Protein AF-A0A842J2C4-F1 (afdb_monomer_lite)

Foldseek 3Di:
DVVVVVVVVVVVVVVVVCCCVVVLVCLLDQALVNLLVVQLVVQLVVLVVLLVVVPPDCPDPLNVQQSVLSSVLSSLQRSVLSVCPRSCNLVVCLVCLVVLLVVLVVLVVSLVVLLVSCVVRNDQSSSQVSNLVSLVSLLVSLVSSLVSLCVVLVCCVVVVPDQQDPVNLVSLVSNLVSLLSNQLSVVVSCLCVDPDHFKQLDDRDVGDDVVVSVVSSVQLNCLLVVVDPVNIGGPDPVNVVVSVVSNVVSVVSVVSSVVSVCSVVVVVPPDDDDDDDDDDDDDPPDVDPCVVVVVVVVVVVVVVVVVVVSD

Structure (mmCIF, N/CA/C/O backbone):
data_AF-A0A842J2C4-F1
#
_entry.id   AF-A0A842J2C4-F1
#
loop_
_atom_site.group_PDB
_atom_site.id
_atom_site.type_symbol
_atom_site.label_atom_id
_atom_site.label_alt_id
_atom_site.label_comp_id
_atom_site.label_asym_id
_atom_site.label_entity_id
_atom_site.label_seq_id
_atom_site.pdbx_PDB_ins_code
_atom_site.Cartn_x
_atom_site.Cartn_y
_atom_site.Cartn_z
_atom_site.occupancy
_atom_site.B_iso_or_equiv
_atom_site.auth_seq_id
_atom_site.auth_comp_id
_atom_site.auth_asym_id
_atom_site.auth_atom_id
_atom_site.pdbx_PDB_model_num
ATOM 1 N N . MET A 1 1 ? 46.966 7.300 18.053 1.00 47.47 1 MET A N 1
ATOM 2 C CA . MET A 1 1 ? 46.177 7.179 16.803 1.00 47.47 1 MET A CA 1
ATOM 3 C C . MET A 1 1 ? 44.765 6.606 17.013 1.00 47.47 1 MET A C 1
ATOM 5 O O . MET A 1 1 ? 43.881 6.982 16.265 1.00 47.47 1 MET A O 1
ATOM 9 N N . ILE A 1 2 ? 44.513 5.775 18.039 1.00 49.34 2 ILE A N 1
ATOM 10 C CA . ILE A 1 2 ? 43.183 5.184 18.338 1.00 49.34 2 ILE A CA 1
ATOM 11 C C . ILE A 1 2 ? 42.216 6.169 19.048 1.00 49.34 2 ILE A C 1
ATOM 13 O O . ILE A 1 2 ? 40.997 6.057 18.920 1.00 49.34 2 ILE A O 1
ATOM 17 N N . ASP A 1 3 ? 42.743 7.180 19.747 1.00 51.19 3 ASP A N 1
ATOM 18 C CA . ASP A 1 3 ? 41.936 8.124 20.544 1.00 51.19 3 ASP A CA 1
ATOM 19 C C . ASP A 1 3 ? 41.236 9.219 19.721 1.00 51.19 3 ASP A C 1
ATOM 21 O O . ASP A 1 3 ? 40.119 9.647 20.030 1.00 51.19 3 ASP A O 1
ATOM 25 N N . GLN A 1 4 ? 41.847 9.647 18.613 1.00 47.69 4 GLN A N 1
ATOM 26 C CA . GLN A 1 4 ? 41.241 10.642 17.722 1.00 47.69 4 GLN A CA 1
ATOM 27 C C . GLN A 1 4 ? 40.043 10.057 16.964 1.00 47.69 4 GLN A C 1
ATOM 29 O O . GLN A 1 4 ? 39.026 10.732 16.810 1.00 47.69 4 GLN A O 1
ATOM 34 N N . THR A 1 5 ? 40.101 8.779 16.586 1.00 46.28 5 THR A N 1
ATOM 35 C CA . THR A 1 5 ? 39.010 8.073 15.901 1.00 46.28 5 THR A CA 1
ATOM 36 C C . THR A 1 5 ? 37.796 7.891 16.810 1.00 46.28 5 THR A C 1
ATOM 38 O O . THR A 1 5 ? 36.678 8.173 16.386 1.00 46.28 5 THR A O 1
ATOM 41 N N . LYS A 1 6 ? 37.991 7.531 18.090 1.00 47.78 6 LYS A N 1
ATOM 42 C CA . LYS A 1 6 ? 36.892 7.483 19.076 1.00 47.78 6 LYS A CA 1
ATOM 43 C C . LYS A 1 6 ? 36.253 8.852 19.297 1.00 47.78 6 LYS A C 1
ATOM 45 O O . LYS A 1 6 ? 35.032 8.945 19.383 1.00 47.78 6 LYS A O 1
ATOM 50 N N . THR A 1 7 ? 37.057 9.913 19.330 1.00 56.84 7 THR A N 1
ATOM 51 C CA . THR A 1 7 ? 36.570 11.286 19.528 1.00 56.84 7 THR A CA 1
ATOM 52 C C . THR A 1 7 ? 35.752 11.784 18.331 1.00 56.84 7 THR A C 1
ATOM 54 O O . THR A 1 7 ? 34.728 12.442 18.512 1.00 56.84 7 THR A O 1
ATOM 57 N N . ILE A 1 8 ? 36.156 11.433 17.106 1.00 55.78 8 ILE A N 1
ATOM 58 C CA . ILE A 1 8 ? 35.409 11.748 15.880 1.00 55.78 8 ILE A CA 1
ATOM 59 C C . ILE A 1 8 ? 34.107 10.943 15.826 1.00 55.78 8 ILE A C 1
ATOM 61 O O . ILE A 1 8 ? 33.051 11.522 15.590 1.00 55.78 8 ILE A O 1
ATOM 65 N N . VAL A 1 9 ? 34.145 9.645 16.137 1.00 52.91 9 VAL A N 1
ATOM 66 C CA . VAL A 1 9 ? 32.950 8.786 16.164 1.00 52.91 9 VAL A CA 1
ATOM 67 C C . VAL A 1 9 ? 31.944 9.260 17.218 1.00 52.91 9 VAL A C 1
ATOM 69 O O . VAL A 1 9 ? 30.757 9.352 16.921 1.00 52.91 9 VAL A O 1
ATOM 72 N N . LEU A 1 10 ? 32.398 9.658 18.411 1.00 55.56 10 LEU A N 1
ATOM 73 C CA . LEU A 1 10 ? 31.541 10.246 19.449 1.00 55.56 10 LEU A CA 1
ATOM 74 C C . LEU A 1 10 ? 30.973 11.611 19.047 1.00 55.56 10 LEU A C 1
ATOM 76 O O . LEU A 1 10 ? 29.817 11.895 19.352 1.00 55.56 10 LEU A O 1
ATOM 80 N N . LYS A 1 11 ? 31.739 12.449 18.337 1.00 50.78 11 LYS A N 1
ATOM 81 C CA . LYS A 1 11 ? 31.239 13.723 17.794 1.00 50.78 11 LYS A CA 1
ATOM 82 C C . LYS A 1 11 ? 30.203 13.510 16.694 1.00 50.78 11 LYS A C 1
ATOM 84 O O . LYS A 1 11 ? 29.206 14.221 16.685 1.00 50.78 11 LYS A O 1
ATOM 89 N N . VAL A 1 12 ? 30.393 12.521 15.823 1.00 48.47 12 VAL A N 1
ATOM 90 C CA . VAL A 1 12 ? 29.434 12.160 14.769 1.00 48.47 12 VAL A CA 1
ATOM 91 C C . VAL A 1 12 ? 28.165 11.561 15.381 1.00 48.47 12 VAL A C 1
ATOM 93 O O .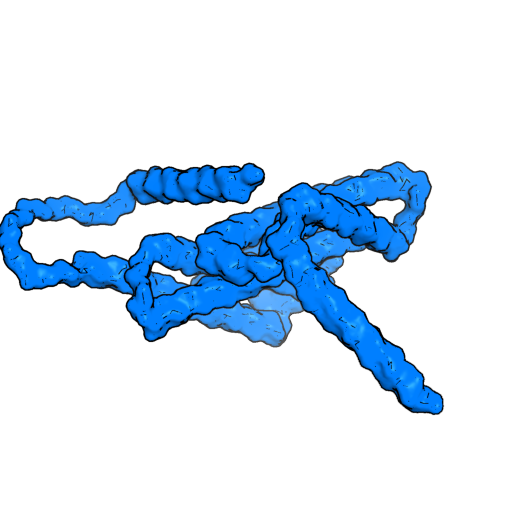 VAL A 1 12 ? 27.071 12.011 15.059 1.00 48.47 12 VAL A O 1
ATOM 96 N N . LEU A 1 13 ? 28.282 10.640 16.343 1.00 45.53 13 LEU A N 1
ATOM 97 C CA . LEU A 1 13 ? 27.136 10.091 17.079 1.00 45.53 13 LEU A CA 1
ATOM 98 C C . LEU A 1 13 ? 26.378 11.167 17.858 1.00 45.53 13 LEU A C 1
ATOM 100 O O . LEU A 1 13 ? 25.150 11.190 17.822 1.00 45.53 13 LEU A O 1
ATOM 104 N N . ASN A 1 14 ? 27.082 12.091 18.515 1.00 51.44 14 ASN A N 1
ATOM 105 C CA . ASN A 1 14 ? 26.443 13.210 19.204 1.00 51.44 14 ASN A CA 1
ATOM 106 C C . ASN A 1 14 ? 25.849 14.231 18.231 1.00 51.44 14 ASN A C 1
ATOM 108 O O . ASN A 1 14 ? 24.818 14.807 18.553 1.00 51.44 14 ASN A O 1
ATOM 112 N N . PHE A 1 15 ? 26.424 14.425 17.042 1.00 43.91 15 PHE A N 1
ATOM 113 C CA . PHE A 1 15 ? 25.831 15.248 15.989 1.00 43.91 15 PHE A CA 1
ATOM 114 C C . PHE A 1 15 ? 24.545 14.617 15.453 1.00 43.91 15 PHE A C 1
ATOM 116 O O . PHE A 1 15 ? 23.529 15.299 15.381 1.00 43.91 15 PHE A O 1
ATOM 123 N N . PHE A 1 16 ? 24.536 13.310 15.172 1.00 40.06 16 PHE A N 1
ATOM 124 C CA . PHE A 1 16 ? 23.321 12.599 14.773 1.00 40.06 16 PHE A CA 1
ATOM 125 C C . PHE A 1 16 ? 22.277 12.603 15.884 1.00 40.06 16 PHE A C 1
ATOM 127 O O . PHE A 1 16 ? 21.115 12.870 15.595 1.00 40.06 16 PHE A O 1
ATOM 134 N N . LYS A 1 17 ? 22.675 12.399 17.145 1.00 41.78 17 LYS A N 1
ATOM 135 C CA . LYS A 1 17 ? 21.785 12.437 18.314 1.00 41.78 17 LYS A CA 1
ATOM 136 C C . LYS A 1 17 ? 21.230 13.840 18.581 1.00 41.78 17 LYS A C 1
ATOM 138 O O . LYS A 1 17 ? 20.043 13.960 18.856 1.00 41.78 17 LYS A O 1
ATOM 143 N N . ASN A 1 18 ? 22.024 14.905 18.445 1.00 41.75 18 ASN A N 1
ATOM 144 C CA . ASN A 1 18 ? 21.528 16.282 18.577 1.00 41.75 18 ASN A CA 1
ATOM 145 C C . ASN A 1 18 ? 20.690 16.722 17.369 1.00 41.75 18 ASN A C 1
ATOM 147 O O . ASN A 1 18 ? 19.681 17.391 17.569 1.00 41.75 18 ASN A O 1
ATOM 151 N N . SER A 1 19 ? 21.045 16.334 16.139 1.00 40.53 19 SER A N 1
ATOM 152 C CA . SER A 1 19 ? 20.251 16.639 14.937 1.00 40.53 19 SER A CA 1
ATOM 153 C C . SER A 1 19 ? 18.925 15.887 14.919 1.00 40.53 19 SER A C 1
ATOM 155 O O . SER A 1 19 ? 17.905 16.475 14.569 1.00 40.53 19 SER A O 1
ATOM 157 N N . THR A 1 20 ? 18.892 14.627 15.364 1.00 44.16 20 THR A N 1
ATOM 158 C CA . THR A 1 20 ? 17.620 13.918 15.556 1.00 44.16 20 THR A CA 1
ATOM 159 C C . THR A 1 20 ? 16.849 14.521 16.722 1.00 44.16 20 THR A C 1
ATOM 161 O O . THR A 1 20 ? 15.730 14.951 16.512 1.00 44.16 20 THR A O 1
ATOM 164 N N . VAL A 1 21 ? 17.406 14.682 17.924 1.00 41.25 21 VAL A N 1
ATOM 165 C CA . VAL A 1 21 ? 16.613 15.127 19.092 1.00 41.25 21 VAL A CA 1
ATOM 166 C C . VAL A 1 21 ? 16.152 16.595 19.010 1.00 41.25 21 VAL A C 1
ATOM 168 O O . VAL A 1 21 ? 15.019 16.887 19.398 1.00 41.25 21 VAL A O 1
ATOM 171 N N . ASN A 1 22 ? 16.958 17.519 18.470 1.00 34.31 22 ASN A N 1
ATOM 172 C CA . ASN A 1 22 ? 16.548 18.923 18.300 1.00 34.31 22 ASN A CA 1
ATOM 173 C C . ASN A 1 22 ? 15.783 19.168 16.987 1.00 34.31 22 ASN A C 1
ATOM 175 O O . ASN A 1 22 ? 14.865 19.990 16.973 1.00 34.31 22 ASN A O 1
ATOM 179 N N . GLY A 1 23 ? 16.075 18.422 15.915 1.00 40.50 23 GLY A N 1
ATOM 180 C CA . GLY A 1 23 ? 15.310 18.472 14.662 1.00 40.50 23 GLY A CA 1
ATOM 181 C C . GLY A 1 23 ? 13.917 17.842 14.782 1.00 40.50 23 GLY A C 1
ATOM 182 O O . GLY A 1 23 ? 12.950 18.379 14.247 1.00 40.50 23 GLY A O 1
ATOM 183 N N . ILE A 1 24 ? 13.780 16.767 15.568 1.00 38.84 24 ILE A N 1
ATOM 184 C CA . ILE A 1 24 ? 12.496 16.114 15.873 1.00 38.84 24 ILE A CA 1
ATOM 185 C C . ILE A 1 24 ? 11.581 17.049 16.681 1.00 38.84 24 ILE A C 1
ATOM 187 O O . ILE A 1 24 ? 10.384 17.113 16.416 1.00 38.84 24 ILE A O 1
ATOM 191 N N . LYS A 1 25 ? 12.121 17.856 17.605 1.00 34.53 25 LYS A N 1
ATOM 192 C CA . LYS A 1 25 ? 11.318 18.851 18.342 1.00 34.53 25 LYS A CA 1
ATOM 193 C C . LYS A 1 25 ? 10.871 20.041 17.480 1.00 34.53 25 LYS A C 1
ATOM 195 O O . LYS A 1 25 ? 9.799 20.583 17.725 1.00 34.53 25 LYS A O 1
ATOM 200 N N . GLN A 1 26 ? 11.642 20.441 16.465 1.00 40.88 26 GLN A N 1
ATOM 201 C CA . GLN A 1 26 ? 11.235 21.499 15.523 1.00 40.88 26 GLN A CA 1
ATOM 202 C C . GLN A 1 26 ? 10.287 21.010 14.420 1.00 40.88 26 GLN A C 1
ATOM 204 O O . GLN A 1 26 ? 9.512 21.810 13.888 1.00 40.88 26 GLN A O 1
ATOM 209 N N . TYR A 1 27 ? 10.288 19.712 14.102 1.00 42.75 27 TYR A N 1
ATOM 210 C CA . TYR A 1 27 ? 9.359 19.150 13.119 1.00 42.75 27 TYR A CA 1
ATOM 211 C C . TYR A 1 27 ? 7.887 19.220 13.550 1.00 42.75 27 TYR A C 1
ATOM 213 O O . TYR A 1 27 ? 6.983 19.191 12.712 1.00 42.75 27 TYR A O 1
ATOM 221 N N . ASP A 1 28 ? 7.654 19.375 14.852 1.00 44.88 28 ASP A N 1
ATOM 222 C CA . ASP A 1 28 ? 6.340 19.522 15.476 1.00 44.88 28 ASP A CA 1
ATOM 223 C C . ASP A 1 28 ? 5.608 20.820 15.068 1.00 44.88 28 ASP A C 1
ATOM 225 O O . ASP A 1 28 ? 4.410 20.961 15.320 1.00 44.88 28 ASP A O 1
ATOM 229 N N . TYR A 1 29 ? 6.314 21.749 14.402 1.00 48.06 29 TYR A N 1
ATOM 230 C CA . TYR A 1 29 ? 5.848 23.096 14.052 1.00 48.06 29 TYR A CA 1
ATOM 231 C C . TYR A 1 29 ? 6.015 23.466 12.566 1.00 48.06 29 TYR A C 1
ATOM 233 O O . TYR A 1 29 ? 5.957 24.645 12.199 1.00 48.06 29 TYR A O 1
ATOM 241 N N . PHE A 1 30 ? 6.228 22.503 11.663 1.00 52.88 30 PHE A N 1
ATOM 242 C CA . PHE A 1 30 ? 6.212 22.832 10.236 1.00 52.88 30 PHE A CA 1
ATOM 243 C C . PHE A 1 30 ? 4.790 23.188 9.807 1.00 52.88 30 PHE A C 1
ATOM 245 O O . PHE A 1 30 ? 3.914 22.330 9.792 1.00 52.88 30 PHE A O 1
ATOM 252 N N . SER A 1 31 ? 4.544 24.446 9.427 1.00 63.56 31 SER A N 1
ATOM 253 C CA . SER A 1 31 ? 3.269 24.853 8.824 1.00 63.56 31 SER A CA 1
ATOM 254 C C . SER A 1 31 ? 2.992 24.035 7.555 1.00 63.56 31 SER A C 1
ATOM 256 O O . SER A 1 31 ? 3.922 23.545 6.911 1.00 63.56 31 SER A O 1
ATOM 258 N N . LYS A 1 32 ? 1.716 23.867 7.171 1.00 69.69 32 LYS A N 1
ATOM 259 C CA . LYS A 1 32 ? 1.331 23.071 5.980 1.00 69.69 32 LYS A CA 1
ATOM 260 C C . LYS A 1 32 ? 2.124 23.486 4.728 1.00 69.69 32 LYS A C 1
ATOM 262 O O . LYS A 1 32 ? 2.543 22.640 3.949 1.00 69.69 32 LYS A O 1
ATOM 267 N N . LYS A 1 33 ? 2.399 24.791 4.596 1.00 75.75 33 LYS A N 1
ATOM 268 C CA . LYS A 1 33 ? 3.210 25.369 3.516 1.00 75.75 33 LYS A CA 1
ATOM 269 C C . LYS A 1 33 ? 4.648 24.843 3.496 1.00 75.75 33 LYS A C 1
ATOM 271 O O . LYS A 1 33 ? 5.166 24.571 2.423 1.00 75.75 33 LYS A O 1
ATOM 276 N N . LYS A 1 34 ? 5.284 24.675 4.660 1.00 80.31 34 LYS A N 1
ATOM 277 C CA . LYS A 1 34 ? 6.663 24.175 4.731 1.00 80.31 34 LYS A CA 1
ATOM 278 C C . LYS A 1 34 ? 6.760 22.693 4.359 1.00 80.31 34 LYS A C 1
ATOM 280 O O . LYS A 1 34 ? 7.721 22.323 3.705 1.00 80.31 34 LYS A O 1
ATOM 285 N N . ILE A 1 35 ? 5.768 21.869 4.711 1.00 80.81 35 ILE A N 1
ATOM 286 C CA . ILE A 1 35 ? 5.746 20.455 4.291 1.00 80.81 35 ILE A CA 1
ATOM 287 C C . ILE A 1 35 ? 5.585 20.333 2.787 1.00 80.81 35 ILE A C 1
ATOM 289 O O . ILE A 1 35 ? 6.383 19.646 2.167 1.00 80.81 35 ILE A O 1
ATOM 293 N N . ARG A 1 36 ? 4.627 21.058 2.202 1.00 84.62 36 ARG A N 1
ATOM 294 C CA . ARG A 1 36 ? 4.457 21.099 0.744 1.00 84.62 36 ARG A CA 1
ATOM 295 C C . ARG A 1 36 ? 5.741 21.529 0.044 1.00 84.62 36 ARG A C 1
ATOM 297 O O . ARG A 1 36 ? 6.140 20.932 -0.943 1.00 84.62 36 ARG A O 1
ATOM 304 N N . PHE A 1 37 ? 6.427 22.528 0.595 1.00 84.94 37 PHE A N 1
ATOM 305 C CA . PHE A 1 37 ? 7.708 22.975 0.058 1.00 84.94 37 PHE A CA 1
ATOM 306 C C . PHE A 1 37 ? 8.808 21.906 0.170 1.00 84.94 37 PHE A C 1
ATOM 308 O O . PHE A 1 37 ? 9.532 21.681 -0.792 1.00 84.94 37 PHE A O 1
ATOM 315 N N . ILE A 1 38 ? 8.910 21.207 1.306 1.00 86.06 38 ILE A N 1
ATOM 316 C CA . ILE A 1 38 ? 9.859 20.096 1.484 1.00 86.06 38 ILE A CA 1
ATOM 317 C C . ILE A 1 38 ? 9.532 18.942 0.529 1.00 86.06 38 ILE A C 1
ATOM 319 O O . ILE A 1 38 ? 10.436 18.431 -0.123 1.00 86.06 38 ILE A O 1
ATOM 323 N N . ALA A 1 39 ? 8.259 18.558 0.409 1.00 87.75 39 ALA A N 1
ATOM 324 C CA . ALA A 1 39 ? 7.802 17.522 -0.513 1.00 87.75 39 ALA A CA 1
ATOM 325 C C . ALA A 1 39 ? 8.140 17.883 -1.964 1.00 87.75 39 ALA A C 1
ATOM 327 O O . ALA A 1 39 ? 8.645 17.046 -2.704 1.00 87.75 39 ALA A O 1
ATOM 328 N N . PHE A 1 40 ? 7.943 19.147 -2.342 1.00 89.19 40 PHE A N 1
ATOM 329 C CA . PHE A 1 40 ? 8.317 19.659 -3.655 1.00 89.19 40 PHE A CA 1
ATOM 330 C C . PHE A 1 40 ? 9.830 19.581 -3.897 1.00 89.19 40 PHE A C 1
ATOM 332 O O . PHE A 1 40 ? 10.262 19.015 -4.899 1.00 89.19 40 PHE A O 1
ATOM 339 N N . LEU A 1 41 ? 10.655 20.057 -2.960 1.00 88.50 41 LEU A N 1
ATOM 340 C CA . LEU A 1 41 ? 12.113 19.967 -3.091 1.00 88.50 41 LEU A CA 1
ATOM 341 C C . LEU A 1 41 ? 12.609 18.517 -3.165 1.00 88.50 41 LEU A C 1
ATOM 343 O O . LEU A 1 41 ? 13.470 18.209 -3.987 1.00 88.50 41 LEU A O 1
ATOM 347 N N . LEU A 1 42 ? 12.049 17.623 -2.347 1.00 89.31 42 LEU A N 1
ATOM 348 C CA . LEU A 1 42 ? 12.371 16.197 -2.392 1.00 89.31 42 LEU A CA 1
ATOM 349 C C . LEU A 1 42 ? 11.943 15.567 -3.716 1.00 89.31 42 LEU A C 1
ATOM 351 O O . LEU A 1 42 ? 12.712 14.797 -4.280 1.00 89.31 42 LEU A O 1
ATOM 355 N N . SER A 1 43 ? 10.766 15.923 -4.238 1.00 90.69 43 SER A N 1
ATOM 356 C CA . SER A 1 43 ? 10.296 15.413 -5.527 1.00 90.69 43 SER A CA 1
ATOM 357 C C . SER A 1 43 ? 11.240 15.802 -6.665 1.00 90.69 43 SER A C 1
ATOM 359 O O . SER A 1 43 ? 11.619 14.933 -7.442 1.00 90.69 43 SER A O 1
ATOM 361 N N . ILE A 1 44 ? 11.723 17.050 -6.707 1.00 87.31 44 ILE A N 1
ATOM 362 C CA . ILE A 1 44 ? 12.717 17.491 -7.698 1.00 87.31 44 ILE A CA 1
ATOM 363 C C . ILE A 1 44 ? 14.033 16.729 -7.515 1.00 87.31 44 ILE A C 1
ATOM 365 O O . ILE A 1 44 ? 14.595 16.228 -8.486 1.00 87.31 44 ILE A O 1
ATOM 369 N N . GLY A 1 45 ? 14.522 16.631 -6.275 1.00 84.94 45 GLY A N 1
ATOM 370 C CA . GLY A 1 45 ? 15.797 15.981 -5.973 1.00 84.94 45 GLY A CA 1
ATOM 371 C C . GLY A 1 45 ? 15.813 14.501 -6.357 1.00 84.94 45 GLY A C 1
ATOM 372 O O . GLY A 1 45 ? 16.739 14.054 -7.029 1.00 84.94 45 GLY A O 1
ATOM 373 N N . ILE A 1 46 ? 14.769 13.757 -5.982 1.00 87.75 46 ILE A N 1
ATOM 374 C CA . ILE A 1 46 ? 14.629 12.331 -6.311 1.00 87.75 46 ILE A CA 1
ATOM 375 C C . ILE A 1 46 ? 14.431 12.149 -7.820 1.00 87.75 46 ILE A C 1
ATOM 377 O O . ILE A 1 46 ? 15.062 11.272 -8.399 1.00 87.75 46 ILE A O 1
ATOM 381 N N . SER A 1 47 ? 13.636 13.006 -8.474 1.00 86.69 47 SER A N 1
ATOM 382 C CA . SER A 1 47 ? 13.470 12.969 -9.937 1.00 86.69 47 SER A CA 1
ATOM 383 C C . SER A 1 47 ? 14.803 13.147 -10.658 1.00 86.69 47 SER A C 1
ATOM 385 O O . SER A 1 47 ? 15.127 12.378 -11.556 1.00 86.69 47 SER A O 1
ATOM 387 N N . GLY A 1 48 ? 15.596 14.143 -10.253 1.00 81.88 48 GLY A N 1
ATOM 388 C CA . GLY A 1 48 ? 16.902 14.409 -10.851 1.00 81.88 48 GLY A CA 1
ATOM 389 C C . GLY A 1 48 ? 17.884 13.253 -10.661 1.00 81.88 48 GLY A C 1
ATOM 390 O O . GLY A 1 48 ? 18.586 12.892 -11.603 1.00 81.88 48 GLY A O 1
ATOM 391 N N . LEU A 1 49 ? 17.894 12.641 -9.473 1.00 84.56 49 LEU A N 1
ATOM 392 C CA . LEU A 1 49 ? 18.734 11.479 -9.174 1.00 84.56 49 LEU A CA 1
ATOM 393 C C . LEU A 1 49 ? 18.326 10.266 -10.020 1.00 84.56 49 LEU A C 1
ATOM 395 O O . LEU A 1 49 ? 19.179 9.664 -10.664 1.00 84.56 49 LEU A O 1
ATOM 399 N N . GLN A 1 50 ? 17.028 9.967 -10.106 1.00 83.00 50 GLN A N 1
ATOM 400 C CA . GLN A 1 50 ? 16.530 8.850 -10.913 1.00 83.00 50 GLN A CA 1
ATOM 401 C C . GLN A 1 50 ? 16.855 9.033 -12.401 1.00 83.00 50 GLN A C 1
ATOM 403 O O . GLN A 1 50 ? 17.181 8.071 -13.095 1.00 83.00 50 GLN A O 1
ATOM 408 N N . ILE A 1 51 ? 16.780 10.266 -12.912 1.00 78.50 51 ILE A N 1
ATOM 409 C CA . ILE A 1 51 ? 17.124 10.566 -14.307 1.00 78.50 51 ILE A CA 1
ATOM 410 C C . ILE A 1 51 ? 18.610 10.414 -14.577 1.00 78.50 51 ILE A C 1
ATOM 412 O O . ILE A 1 51 ? 18.971 9.873 -15.622 1.00 78.50 51 ILE A O 1
ATOM 416 N N . TYR A 1 52 ? 19.449 10.807 -13.626 1.00 77.50 52 TYR A N 1
ATOM 417 C CA . TYR A 1 52 ? 20.879 10.556 -13.704 1.00 77.50 52 TYR A CA 1
ATOM 418 C C . TYR A 1 52 ? 21.201 9.053 -13.753 1.00 77.50 52 TYR A C 1
ATOM 420 O O . TYR A 1 52 ? 22.017 8.640 -14.565 1.00 77.50 52 TYR A O 1
ATOM 428 N N . GLU A 1 53 ? 20.522 8.225 -12.953 1.00 78.44 53 GLU A N 1
ATOM 429 C CA . GLU A 1 53 ? 20.730 6.766 -12.945 1.00 78.44 53 GLU A CA 1
ATOM 430 C C . GLU A 1 53 ? 20.231 6.049 -14.209 1.00 78.44 53 GLU A C 1
ATOM 432 O O . GLU A 1 53 ? 20.636 4.921 -14.476 1.00 78.44 53 GLU A O 1
ATOM 437 N N . THR A 1 54 ? 19.338 6.671 -14.984 1.00 71.75 54 THR A N 1
ATOM 438 C CA . THR A 1 54 ? 18.680 6.022 -16.134 1.00 71.75 54 THR A CA 1
ATOM 439 C C . THR A 1 54 ? 19.344 6.371 -17.479 1.00 71.75 54 THR A C 1
ATOM 441 O O . THR A 1 54 ? 18.806 6.013 -18.523 1.00 71.75 54 THR A O 1
ATOM 444 N N . ASP A 1 55 ? 20.490 7.069 -17.478 1.00 64.19 55 ASP A N 1
ATOM 445 C CA . ASP A 1 55 ? 21.269 7.458 -18.674 1.00 64.19 55 ASP A CA 1
ATOM 446 C C . ASP A 1 55 ? 20.431 8.101 -19.807 1.00 64.19 55 ASP A C 1
ATOM 448 O O . ASP A 1 55 ? 20.735 7.984 -20.998 1.00 64.19 55 ASP A O 1
ATOM 452 N N . LEU A 1 56 ? 19.352 8.814 -19.461 1.00 63.34 56 LEU A N 1
ATOM 453 C CA . LEU A 1 56 ? 18.554 9.547 -20.446 1.00 63.34 56 LEU A CA 1
ATOM 454 C C . LEU A 1 56 ? 19.379 10.700 -21.029 1.00 63.34 56 LEU A C 1
ATOM 456 O O . LEU A 1 56 ? 19.940 11.518 -20.299 1.00 63.34 56 LEU A O 1
ATOM 460 N N . VAL A 1 57 ? 19.417 10.795 -22.361 1.00 60.16 57 VAL A N 1
ATOM 461 C CA . VAL A 1 57 ? 20.154 11.849 -23.069 1.00 60.16 57 VAL A CA 1
ATOM 462 C C . VAL A 1 57 ? 19.599 13.219 -22.669 1.00 60.16 57 VAL A C 1
ATOM 464 O O . VAL A 1 57 ? 18.494 13.599 -23.051 1.00 60.16 57 VAL A O 1
ATOM 467 N N . ILE A 1 58 ? 20.413 13.982 -21.937 1.00 58.75 58 ILE A N 1
ATOM 468 C CA . ILE A 1 58 ? 20.077 15.251 -21.260 1.00 58.75 58 ILE A CA 1
ATOM 469 C C . ILE A 1 58 ? 19.540 16.345 -22.217 1.00 58.75 58 ILE A C 1
ATOM 471 O O . ILE A 1 58 ? 18.970 17.339 -21.774 1.00 58.75 58 ILE A O 1
ATOM 475 N N . GLN A 1 59 ? 19.685 16.178 -23.536 1.00 55.88 59 GLN A N 1
ATOM 476 C CA . GLN A 1 59 ? 19.307 17.173 -24.549 1.00 55.88 59 GLN A CA 1
ATOM 477 C C . GLN A 1 59 ? 18.015 16.868 -25.331 1.00 55.88 59 GLN A C 1
ATOM 479 O O . GLN A 1 59 ? 17.654 17.646 -26.216 1.00 55.88 59 GLN A O 1
ATOM 484 N N . SER A 1 60 ? 17.293 15.779 -25.047 1.00 63.69 60 SER A N 1
ATOM 485 C CA . SER A 1 60 ? 16.036 15.486 -25.753 1.00 63.69 60 SER A CA 1
ATOM 486 C C . SER A 1 60 ? 14.851 16.277 -25.174 1.00 63.69 60 SER A C 1
ATOM 488 O O . SER A 1 60 ? 14.799 16.591 -23.987 1.00 63.69 60 SER A O 1
ATOM 490 N N . LYS A 1 61 ? 13.839 16.593 -25.997 1.00 65.31 61 LYS A N 1
ATOM 491 C CA . LYS A 1 61 ? 12.559 17.141 -25.491 1.00 65.31 61 LYS A CA 1
ATOM 492 C C . LYS A 1 61 ? 11.863 16.170 -24.528 1.00 65.31 61 LYS A C 1
ATOM 494 O O . LYS A 1 61 ? 11.130 16.607 -23.646 1.00 65.31 61 LYS A O 1
ATOM 499 N N . GLU A 1 62 ? 12.117 14.878 -24.696 1.00 68.81 62 GLU A N 1
ATOM 500 C CA . GLU A 1 62 ? 11.612 13.800 -23.847 1.00 68.81 62 GLU A CA 1
ATOM 501 C C . GLU A 1 62 ? 12.159 13.919 -22.419 1.00 68.81 62 GLU A C 1
ATOM 503 O O . GLU A 1 62 ? 11.390 13.790 -21.475 1.00 68.81 62 GLU A O 1
ATOM 508 N N . PHE A 1 63 ? 13.427 14.316 -22.242 1.00 74.06 63 PHE A N 1
ATOM 509 C CA . PHE A 1 63 ? 14.031 14.544 -20.923 1.00 74.06 63 PHE A CA 1
ATOM 510 C C . PHE A 1 63 ? 13.235 15.542 -20.065 1.00 74.06 63 PHE A C 1
ATOM 512 O O . PHE A 1 63 ? 12.972 15.291 -18.888 1.00 74.06 63 PHE A O 1
ATOM 519 N N . ILE A 1 64 ? 12.821 16.670 -20.652 1.00 77.00 64 ILE A N 1
ATOM 520 C CA . ILE A 1 64 ? 12.096 17.726 -19.926 1.00 77.00 64 ILE A CA 1
ATOM 521 C C . ILE A 1 64 ? 10.707 17.230 -19.509 1.00 77.00 64 ILE A C 1
ATOM 523 O O . ILE A 1 64 ? 10.298 17.434 -18.365 1.00 77.00 64 ILE A O 1
ATOM 527 N N . TRP A 1 65 ? 9.993 16.556 -20.414 1.00 80.12 65 TRP A N 1
ATOM 528 C CA . TRP A 1 65 ? 8.670 16.007 -20.120 1.00 80.12 65 TRP A CA 1
ATOM 529 C C . TRP A 1 65 ? 8.728 14.898 -19.071 1.00 80.12 65 TRP A C 1
ATOM 531 O O . TRP A 1 65 ? 7.937 14.929 -18.127 1.00 80.12 65 TRP A O 1
ATOM 541 N N . SER A 1 66 ? 9.696 13.985 -19.166 1.00 78.62 66 SER A N 1
ATOM 542 C CA . SER A 1 66 ? 9.887 12.933 -18.169 1.00 78.62 66 SER A CA 1
ATOM 543 C C . SER A 1 66 ? 10.247 13.510 -16.795 1.00 78.62 66 SER A C 1
ATOM 545 O O . SER A 1 66 ? 9.689 13.061 -15.798 1.00 78.62 66 SER A O 1
ATOM 547 N N . LEU A 1 67 ? 11.089 14.550 -16.709 1.00 82.94 67 LEU A N 1
ATOM 548 C CA . LEU A 1 67 ? 11.406 15.216 -15.436 1.00 82.94 67 LEU A CA 1
ATOM 549 C C . LEU A 1 67 ? 10.175 15.886 -14.811 1.00 82.94 67 LEU A C 1
ATOM 551 O O . LEU A 1 67 ? 9.949 15.752 -13.607 1.00 82.94 67 LEU A O 1
ATOM 555 N N . ILE A 1 68 ? 9.367 16.588 -15.612 1.00 85.62 68 ILE A N 1
ATOM 556 C CA . ILE A 1 68 ? 8.140 17.240 -15.132 1.00 85.62 68 ILE A CA 1
ATOM 557 C C . ILE A 1 68 ? 7.151 16.194 -14.616 1.00 85.62 68 ILE A C 1
ATOM 559 O O . ILE A 1 68 ? 6.667 16.320 -13.491 1.00 85.62 68 ILE A O 1
ATOM 563 N N . VAL A 1 69 ? 6.881 15.151 -15.405 1.00 86.25 69 VAL A N 1
ATOM 564 C CA . VAL A 1 69 ? 5.948 14.083 -15.025 1.00 86.25 69 VAL A CA 1
ATOM 565 C C . VAL A 1 69 ? 6.443 13.348 -13.783 1.00 86.25 69 VAL A C 1
ATOM 567 O O . VAL A 1 69 ? 5.683 13.211 -12.830 1.00 86.25 69 VAL A O 1
ATOM 570 N N . MET A 1 70 ? 7.723 12.973 -13.728 1.00 84.81 70 MET A N 1
ATOM 571 C CA . MET A 1 70 ? 8.335 12.335 -12.558 1.00 84.81 70 MET A CA 1
ATOM 572 C C . MET A 1 70 ? 8.206 13.206 -11.301 1.00 84.81 70 MET A C 1
ATOM 574 O O . MET A 1 70 ? 7.800 12.719 -10.245 1.00 84.81 70 MET A O 1
ATOM 578 N N . THR A 1 71 ? 8.478 14.508 -11.419 1.00 88.69 71 THR A N 1
ATOM 579 C CA . THR A 1 71 ? 8.381 15.446 -10.292 1.00 88.69 71 THR A CA 1
ATOM 580 C C . THR A 1 71 ? 6.943 15.557 -9.791 1.00 88.69 71 THR A C 1
ATOM 582 O O . THR A 1 71 ? 6.712 15.507 -8.585 1.00 88.69 71 THR A O 1
ATOM 585 N N . ILE A 1 72 ? 5.965 15.671 -10.697 1.00 88.94 72 ILE A N 1
ATOM 586 C CA . ILE A 1 72 ? 4.541 15.736 -10.339 1.00 88.94 72 ILE A CA 1
ATOM 587 C C . ILE A 1 72 ? 4.101 14.434 -9.666 1.00 88.94 72 ILE A C 1
ATOM 589 O O . ILE A 1 72 ? 3.502 14.480 -8.592 1.00 88.94 72 ILE A O 1
ATOM 593 N N . SER A 1 73 ? 4.442 13.284 -10.248 1.00 88.19 73 SER A N 1
ATOM 594 C CA . SER A 1 73 ? 4.120 11.964 -9.704 1.00 88.19 73 SER A CA 1
ATOM 595 C C . SER A 1 73 ? 4.697 11.785 -8.300 1.00 88.19 73 SER A C 1
ATOM 597 O O . SER A 1 73 ? 3.965 11.462 -7.363 1.00 88.19 73 SER A O 1
ATOM 599 N N . LEU A 1 74 ? 5.985 12.084 -8.108 1.00 88.88 74 LEU A N 1
ATOM 600 C CA . LEU A 1 74 ? 6.631 12.013 -6.797 1.00 88.88 74 LEU A CA 1
ATOM 601 C C . LEU A 1 74 ? 6.056 13.023 -5.809 1.00 88.88 74 LEU A C 1
ATOM 603 O O . LEU A 1 74 ? 5.930 12.705 -4.631 1.00 88.88 74 LEU A O 1
ATOM 607 N N . TYR A 1 75 ? 5.666 14.216 -6.253 1.00 89.69 75 TYR A N 1
ATOM 608 C CA . TYR A 1 75 ? 5.006 15.188 -5.388 1.00 89.69 75 TYR A CA 1
ATOM 609 C C . TYR A 1 75 ? 3.638 14.682 -4.906 1.00 89.69 75 TYR A C 1
ATOM 611 O O . TYR A 1 75 ? 3.349 14.758 -3.711 1.00 89.69 75 TYR A O 1
ATOM 619 N N . CYS A 1 76 ? 2.825 14.104 -5.798 1.00 88.06 76 CYS A N 1
ATOM 620 C CA . CYS A 1 76 ? 1.542 13.484 -5.450 1.00 88.06 76 CYS A CA 1
ATOM 621 C C . CYS A 1 76 ? 1.696 12.316 -4.468 1.00 88.06 76 CYS A C 1
ATOM 623 O O . CYS A 1 76 ? 0.803 12.072 -3.662 1.00 88.06 76 CYS A O 1
ATOM 625 N N . VAL A 1 77 ? 2.833 11.621 -4.496 1.00 87.75 77 VAL A N 1
ATOM 626 C CA . VAL A 1 77 ? 3.148 10.557 -3.539 1.00 87.75 77 VAL A CA 1
ATOM 627 C C . VAL A 1 77 ? 3.649 11.133 -2.203 1.00 87.75 77 VAL A C 1
ATOM 629 O O . VAL A 1 77 ? 3.145 10.781 -1.134 1.00 87.75 77 VAL A O 1
ATOM 632 N N . LEU A 1 78 ? 4.626 12.041 -2.246 1.00 86.50 78 LEU A N 1
ATOM 633 C CA . LEU A 1 78 ? 5.356 12.524 -1.073 1.00 86.50 78 LEU A CA 1
ATOM 634 C C . LEU A 1 78 ? 4.604 13.578 -0.261 1.00 86.50 78 LEU A C 1
ATOM 636 O O . LEU A 1 78 ? 4.737 13.568 0.959 1.00 86.50 78 LEU A O 1
ATOM 640 N N . ASP A 1 79 ? 3.830 14.478 -0.874 1.00 84.44 79 ASP A N 1
ATOM 641 C CA . ASP A 1 79 ? 3.081 15.507 -0.131 1.00 84.44 79 ASP A CA 1
ATOM 642 C C . ASP A 1 79 ? 2.096 14.887 0.875 1.00 84.44 79 ASP A C 1
ATOM 644 O O . ASP A 1 79 ? 2.241 15.142 2.076 1.00 84.44 79 ASP A O 1
ATOM 648 N N . PRO A 1 80 ? 1.154 14.009 0.466 1.00 81.62 80 PRO A N 1
ATOM 649 C CA . PRO A 1 80 ? 0.260 13.362 1.418 1.00 81.62 80 PRO A CA 1
ATOM 650 C C . PRO A 1 80 ? 1.025 12.470 2.398 1.00 81.62 80 PRO A C 1
ATOM 652 O O . PRO A 1 80 ? 0.696 12.476 3.582 1.00 81.62 80 PRO A O 1
ATOM 655 N N . PHE A 1 81 ? 2.077 11.768 1.959 1.00 81.50 81 PHE A N 1
ATOM 656 C CA . PHE A 1 81 ? 2.877 10.905 2.831 1.00 81.50 81 PHE A CA 1
ATOM 657 C C . PHE A 1 81 ? 3.619 11.683 3.932 1.00 81.50 81 PHE A C 1
ATOM 659 O O . PHE A 1 81 ? 3.550 11.320 5.104 1.00 81.50 81 PHE A O 1
ATOM 666 N N . LEU A 1 82 ? 4.295 12.783 3.597 1.00 79.75 82 LEU A N 1
ATOM 667 C CA . LEU A 1 82 ? 5.036 13.615 4.553 1.00 79.75 82 LEU A CA 1
ATOM 668 C C . LEU A 1 82 ? 4.104 14.443 5.434 1.00 79.75 82 LEU A C 1
ATOM 670 O O . LEU A 1 82 ? 4.378 14.647 6.619 1.00 79.75 82 LEU A O 1
ATOM 674 N N . TYR A 1 83 ? 2.985 14.910 4.877 1.00 74.19 83 TYR A N 1
ATOM 675 C CA . TYR A 1 83 ? 1.934 15.557 5.656 1.00 74.19 83 TYR A CA 1
ATOM 676 C C . TYR A 1 83 ? 1.378 14.613 6.727 1.00 74.19 83 TYR A C 1
ATOM 678 O O . TYR A 1 83 ? 1.162 15.025 7.871 1.00 74.19 83 TYR A O 1
ATOM 686 N N . TYR A 1 84 ? 1.206 13.344 6.358 1.00 66.19 84 TYR A N 1
ATOM 687 C CA . TYR A 1 84 ? 0.750 12.257 7.211 1.00 66.19 84 TYR A CA 1
ATOM 688 C C . TYR A 1 84 ? 1.784 11.901 8.287 1.00 66.19 84 TYR A C 1
ATOM 690 O O . TYR A 1 84 ? 1.442 11.900 9.466 1.00 66.19 84 TYR A O 1
ATOM 698 N N . PHE A 1 85 ? 3.056 11.709 7.921 1.00 66.44 85 PHE A N 1
ATOM 699 C CA . PHE A 1 85 ? 4.145 11.272 8.812 1.00 66.44 85 PHE A CA 1
ATOM 700 C C . PHE A 1 85 ? 4.723 12.338 9.766 1.00 66.44 85 PHE A C 1
ATOM 702 O O . PHE A 1 85 ? 5.809 12.163 10.325 1.00 66.44 85 PHE A O 1
ATOM 709 N N . ARG A 1 86 ? 4.005 13.437 10.029 1.00 67.19 86 ARG A N 1
ATOM 710 C CA . ARG A 1 86 ? 4.384 14.390 11.091 1.00 67.19 86 ARG A CA 1
ATOM 711 C C . ARG A 1 86 ? 4.572 13.671 12.426 1.00 67.19 86 ARG A C 1
ATOM 713 O O . ARG A 1 86 ? 3.789 12.799 12.756 1.00 67.19 86 ARG A O 1
ATOM 720 N N . LEU A 1 87 ? 5.516 14.100 13.262 1.00 48.06 87 LEU A N 1
ATOM 721 C CA . LEU A 1 87 ? 5.891 13.424 14.520 1.00 48.06 87 LEU A CA 1
ATOM 722 C C . LEU A 1 87 ? 4.767 13.232 15.564 1.00 48.06 87 LEU A C 1
ATOM 724 O O . LEU A 1 87 ? 4.873 12.357 16.421 1.00 48.06 87 LEU A O 1
ATOM 728 N N . LYS A 1 88 ? 3.625 13.923 15.434 1.00 57.12 88 LYS A N 1
ATOM 729 C CA . LYS A 1 88 ? 2.367 13.604 16.152 1.00 57.12 88 LYS A CA 1
ATOM 730 C C . LYS A 1 88 ? 1.556 12.467 15.522 1.00 57.12 88 LYS A C 1
ATOM 732 O O . LYS A 1 88 ? 0.393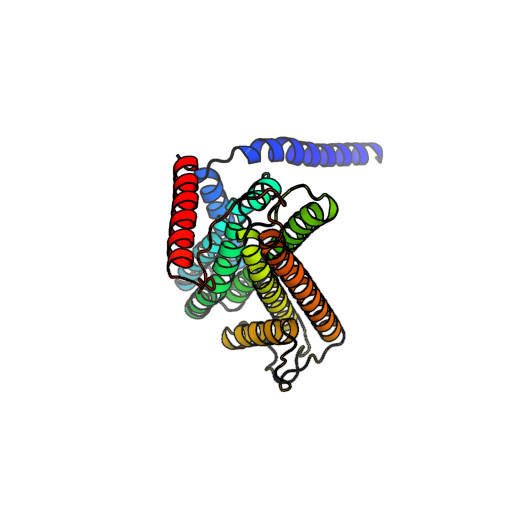 12.277 15.870 1.00 57.12 88 LYS A O 1
ATOM 737 N N . PHE A 1 89 ? 2.178 11.706 14.636 1.00 58.78 89 PHE A N 1
ATOM 738 C CA . PHE A 1 89 ? 1.646 10.626 13.824 1.00 58.78 89 PHE A CA 1
ATOM 739 C C . PHE A 1 89 ? 0.679 9.710 14.572 1.00 58.78 89 PHE A C 1
ATOM 741 O O . PHE A 1 89 ? -0.505 9.611 14.259 1.00 58.78 89 PHE A O 1
ATOM 748 N N . ILE A 1 90 ? 1.187 9.112 15.649 1.00 57.34 90 ILE A N 1
ATOM 749 C CA . ILE A 1 90 ? 0.462 8.142 16.464 1.00 57.34 90 ILE A CA 1
ATOM 750 C C . ILE A 1 90 ? -0.752 8.805 17.130 1.00 57.34 90 ILE A C 1
ATOM 752 O O . ILE A 1 90 ? -1.811 8.197 17.240 1.00 57.34 90 ILE A O 1
ATOM 756 N N . ASN A 1 91 ? -0.635 10.065 17.552 1.00 60.53 91 ASN A N 1
ATOM 757 C CA . ASN A 1 91 ? -1.737 10.783 18.196 1.00 60.53 91 ASN A CA 1
ATOM 758 C C . ASN A 1 91 ? -2.798 11.238 17.187 1.00 60.53 91 ASN A C 1
ATOM 760 O O . ASN A 1 91 ? -3.985 11.214 17.504 1.00 60.53 91 ASN A O 1
ATOM 764 N N . PHE A 1 92 ? -2.389 11.619 15.975 1.00 61.62 92 PHE A N 1
ATOM 765 C CA . PHE A 1 92 ? -3.310 11.990 14.907 1.00 61.62 92 PHE A CA 1
ATOM 766 C C . PHE A 1 92 ? -4.138 10.782 14.458 1.00 61.62 92 PHE A C 1
ATOM 768 O O . PHE A 1 92 ? -5.360 10.879 14.416 1.00 61.62 92 PHE A O 1
ATOM 775 N N . PHE A 1 93 ? -3.518 9.620 14.237 1.00 58.31 93 PHE A N 1
ATOM 776 C CA . PHE A 1 93 ? -4.258 8.417 13.843 1.00 58.31 93 PHE A CA 1
ATOM 777 C C . PHE A 1 93 ? -5.109 7.818 14.948 1.00 58.31 93 PHE A C 1
ATOM 779 O O . PHE A 1 93 ? -6.186 7.309 14.659 1.00 58.31 93 PHE A O 1
ATOM 786 N N . LYS A 1 94 ? -4.699 7.948 16.216 1.00 60.19 94 LYS A N 1
ATOM 787 C CA . LYS A 1 94 ? -5.560 7.586 17.352 1.00 60.19 94 LYS A CA 1
ATOM 788 C C . LYS A 1 94 ? -6.849 8.408 17.351 1.00 60.19 94 LYS A C 1
ATOM 790 O O . LYS A 1 94 ? -7.877 7.935 17.823 1.00 60.19 94 LYS A O 1
ATOM 795 N N . LYS A 1 95 ? -6.786 9.644 16.844 1.00 62.53 95 LYS A N 1
ATOM 796 C CA . LYS A 1 95 ? -7.923 10.564 16.782 1.00 62.53 95 LYS A CA 1
ATOM 797 C C . LYS A 1 95 ? -8.717 10.442 15.474 1.00 62.53 95 LYS A C 1
ATOM 799 O O . LYS A 1 95 ? -9.931 10.617 15.504 1.00 62.53 95 LYS A O 1
ATOM 804 N N . TYR A 1 96 ? -8.063 10.109 14.356 1.00 67.25 96 TYR A N 1
ATOM 805 C CA . TYR A 1 96 ? -8.663 10.074 13.013 1.00 67.25 96 TYR A CA 1
ATOM 806 C C . TYR A 1 96 ? -8.307 8.801 12.209 1.00 67.25 96 TYR A C 1
ATOM 808 O O . TYR A 1 96 ? -7.726 8.890 11.125 1.00 67.25 96 TYR A O 1
ATOM 816 N N . PRO A 1 97 ? -8.681 7.603 12.684 1.00 67.75 97 PRO A N 1
ATOM 817 C CA . PRO A 1 97 ? -8.389 6.339 11.994 1.00 67.75 97 PRO A CA 1
ATOM 818 C C . PRO A 1 97 ? -9.046 6.242 10.606 1.00 67.75 97 PRO A C 1
ATOM 820 O O . PRO A 1 97 ? -8.431 5.754 9.662 1.00 67.75 97 PRO A O 1
ATOM 823 N N . LEU A 1 98 ? -10.249 6.803 10.432 1.00 69.62 98 LEU A N 1
ATOM 824 C CA . LEU A 1 98 ? -10.926 6.872 9.127 1.00 69.62 98 LEU A CA 1
ATOM 825 C C . LEU A 1 98 ? -10.134 7.655 8.073 1.00 69.62 98 LEU A C 1
ATOM 827 O O . LEU A 1 98 ? -10.189 7.330 6.891 1.00 69.62 98 LEU A O 1
ATOM 831 N N . TYR A 1 99 ? -9.385 8.675 8.491 1.00 72.44 99 TYR A N 1
ATOM 832 C CA . TYR A 1 99 ? -8.562 9.457 7.573 1.00 72.44 99 TYR A CA 1
ATOM 833 C C . TYR A 1 99 ? -7.383 8.632 7.038 1.00 72.44 99 TYR A C 1
ATOM 835 O O . TYR A 1 99 ? -7.038 8.737 5.867 1.00 72.44 99 TYR A O 1
ATOM 843 N N . ALA A 1 100 ? -6.813 7.763 7.877 1.00 71.88 100 ALA A N 1
ATOM 844 C CA . ALA A 1 100 ? -5.759 6.823 7.492 1.00 71.88 100 ALA A CA 1
ATOM 845 C C . ALA A 1 100 ? -6.218 5.873 6.387 1.00 71.88 100 ALA A C 1
ATOM 847 O O . ALA A 1 100 ? -5.527 5.657 5.396 1.00 71.88 100 ALA A O 1
ATOM 848 N N . ILE A 1 101 ? -7.427 5.349 6.556 1.00 76.56 101 ILE A N 1
ATOM 849 C CA . ILE A 1 101 ? -8.066 4.472 5.586 1.00 76.56 101 ILE A CA 1
ATOM 850 C C . ILE A 1 101 ? -8.355 5.239 4.290 1.00 76.56 101 ILE A C 1
ATOM 852 O O . ILE A 1 101 ? -8.060 4.741 3.209 1.00 76.56 101 ILE A O 1
ATOM 856 N N . GLY A 1 102 ? -8.865 6.472 4.376 1.00 78.19 102 GLY A N 1
ATOM 857 C CA . GLY A 1 102 ? -9.058 7.328 3.200 1.00 78.19 102 GLY A CA 1
ATOM 858 C C . GLY A 1 102 ? -7.762 7.563 2.415 1.00 78.19 102 GLY A C 1
ATOM 859 O O . GLY A 1 102 ? -7.778 7.585 1.188 1.00 78.19 102 GLY A O 1
ATOM 860 N N . ILE A 1 103 ? -6.629 7.660 3.111 1.00 79.69 103 ILE A N 1
ATOM 861 C CA . ILE A 1 103 ? -5.305 7.763 2.493 1.00 79.69 103 ILE A CA 1
ATOM 862 C C . ILE A 1 103 ? -4.869 6.450 1.832 1.00 79.69 103 ILE A C 1
ATOM 864 O O . ILE A 1 103 ? -4.296 6.486 0.746 1.00 79.69 103 ILE A O 1
ATOM 868 N N . LEU A 1 104 ? -5.162 5.295 2.433 1.00 83.56 104 LEU A N 1
ATOM 869 C CA . LEU A 1 104 ? -4.915 4.001 1.788 1.00 83.56 104 LEU A CA 1
ATOM 870 C C . LEU A 1 104 ? -5.683 3.870 0.475 1.00 83.56 104 LEU A C 1
ATOM 872 O O . LEU A 1 104 ? -5.103 3.462 -0.532 1.00 83.56 104 LEU A O 1
ATOM 876 N N . PHE A 1 105 ? -6.955 4.274 0.460 1.00 83.50 105 PHE A N 1
ATOM 877 C CA . PHE A 1 105 ? -7.731 4.338 -0.776 1.00 83.50 105 PHE A CA 1
ATOM 878 C C . PHE A 1 105 ? -7.119 5.325 -1.769 1.00 83.50 105 PHE A C 1
ATOM 880 O O . PHE A 1 105 ? -6.946 4.968 -2.930 1.00 83.50 105 PHE A O 1
ATOM 887 N N . TY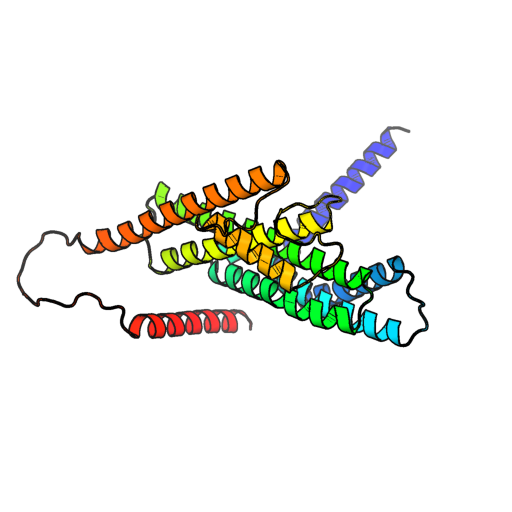R A 1 106 ? -6.735 6.525 -1.321 1.00 86.88 106 TYR A N 1
ATOM 888 C CA . TYR A 1 106 ? -6.065 7.513 -2.170 1.00 86.88 106 TYR A CA 1
ATOM 889 C C . TYR A 1 106 ? -4.839 6.919 -2.871 1.00 86.88 106 TYR A C 1
ATOM 891 O O . TYR A 1 106 ? -4.758 6.981 -4.094 1.00 86.88 106 TYR A O 1
ATOM 899 N N . PHE A 1 107 ? -3.924 6.293 -2.126 1.00 86.00 107 PHE A N 1
ATOM 900 C CA . PHE A 1 107 ? -2.726 5.698 -2.714 1.00 86.00 107 PHE A CA 1
ATOM 901 C C . PHE A 1 107 ? -3.043 4.493 -3.602 1.00 86.00 107 PHE A C 1
ATOM 903 O O . PHE A 1 107 ? -2.437 4.360 -4.658 1.00 86.00 107 PHE A O 1
ATOM 910 N N . SER A 1 108 ? -4.028 3.668 -3.238 1.00 82.62 108 SER A N 1
ATOM 911 C CA . SER A 1 108 ? -4.452 2.527 -4.062 1.00 82.62 108 SER A CA 1
ATOM 912 C C . SER A 1 108 ? -5.016 2.971 -5.416 1.00 82.62 108 SER A C 1
ATOM 914 O O . SER A 1 108 ? -4.704 2.362 -6.433 1.00 82.62 108 SER A O 1
ATOM 916 N N . PHE A 1 109 ? -5.793 4.059 -5.460 1.00 83.56 109 PHE A N 1
ATOM 917 C CA . PHE A 1 109 ? -6.260 4.644 -6.722 1.00 83.56 109 PHE A CA 1
ATOM 918 C C . PHE A 1 109 ? -5.135 5.336 -7.494 1.00 83.56 109 PHE A C 1
ATOM 920 O O . PHE A 1 109 ? -5.088 5.238 -8.722 1.00 83.56 109 PHE A O 1
ATOM 927 N N . LEU A 1 110 ? -4.226 6.005 -6.776 1.00 86.56 110 LEU A N 1
ATOM 928 C CA . LEU A 1 110 ? -3.081 6.700 -7.357 1.00 86.56 110 LEU A CA 1
ATOM 929 C C . LEU A 1 110 ? -2.179 5.746 -8.153 1.00 86.56 110 LEU A C 1
ATOM 931 O O . LEU A 1 110 ? -1.637 6.177 -9.163 1.00 86.56 110 LEU A O 1
ATOM 935 N N . VAL A 1 111 ? -2.082 4.465 -7.763 1.00 83.56 111 VAL A N 1
ATOM 936 C CA . VAL A 1 111 ? -1.333 3.433 -8.510 1.00 83.56 111 VAL A CA 1
ATOM 937 C C . VAL A 1 111 ? -1.771 3.401 -9.975 1.00 83.56 111 VAL A C 1
ATOM 939 O O . VAL A 1 111 ? -0.947 3.581 -10.867 1.00 83.56 111 VAL A O 1
ATOM 942 N N . SER A 1 112 ? -3.076 3.276 -10.221 1.00 77.94 112 SER A N 1
ATOM 943 C CA . SER A 1 112 ? -3.643 3.236 -11.578 1.00 77.94 112 SER A CA 1
ATOM 944 C C . SER A 1 112 ? -3.390 4.529 -12.358 1.00 77.94 112 SER A C 1
ATOM 946 O O . SER A 1 112 ? -3.068 4.495 -13.540 1.00 77.94 112 SER A O 1
ATOM 948 N N . ILE A 1 113 ? -3.537 5.686 -11.703 1.00 81.19 113 ILE A N 1
ATOM 949 C CA . ILE A 1 113 ? -3.375 6.992 -12.361 1.00 81.19 113 ILE A CA 1
ATOM 950 C C . ILE A 1 113 ? -1.920 7.207 -12.781 1.00 81.19 113 ILE A C 1
ATOM 952 O O . ILE A 1 113 ? -1.660 7.669 -13.892 1.00 81.19 113 ILE A O 1
ATOM 956 N N . LEU A 1 114 ? -0.976 6.894 -11.892 1.00 82.56 114 LEU A N 1
ATOM 957 C CA . LEU A 1 114 ? 0.441 7.120 -12.151 1.00 82.56 114 LEU A CA 1
ATOM 958 C C . LEU A 1 114 ? 0.997 6.166 -13.200 1.00 82.56 114 LEU A C 1
ATOM 960 O O . LEU A 1 114 ? 1.833 6.605 -13.976 1.00 82.56 114 LEU A O 1
ATOM 964 N N . GLN A 1 115 ? 0.491 4.935 -13.288 1.00 75.56 115 GLN A N 1
ATOM 965 C CA . GLN A 1 115 ? 0.869 4.020 -14.364 1.00 75.56 115 GLN A CA 1
ATOM 966 C C . GLN A 1 115 ? 0.447 4.527 -15.736 1.00 75.56 115 GLN A C 1
ATOM 968 O O . GLN A 1 115 ? 1.272 4.610 -16.635 1.00 75.56 115 GLN A O 1
ATOM 973 N N . VAL A 1 116 ? -0.824 4.909 -15.903 1.00 78.62 116 VAL A N 1
ATOM 974 C CA . VAL A 1 116 ? -1.310 5.417 -17.198 1.00 78.62 116 VAL A CA 1
ATOM 975 C C . VAL A 1 116 ? -0.506 6.649 -17.628 1.00 78.62 116 VAL A C 1
ATOM 977 O O . VAL A 1 116 ? -0.208 6.836 -18.806 1.00 78.62 116 VAL A O 1
ATOM 980 N N . LEU A 1 117 ? -0.125 7.489 -16.663 1.00 76.31 117 LEU A N 1
ATOM 981 C CA . LEU A 1 117 ? 0.727 8.647 -16.907 1.00 76.31 117 LEU A CA 1
ATOM 982 C C . LEU A 1 117 ? 2.181 8.252 -17.224 1.00 76.31 117 LEU A C 1
ATOM 984 O O . LEU A 1 117 ? 2.825 8.897 -18.053 1.00 76.31 117 LEU A O 1
ATOM 988 N N . GLY A 1 118 ? 2.694 7.217 -16.561 1.00 72.44 118 GLY A N 1
ATOM 989 C CA . GLY A 1 118 ? 4.046 6.702 -16.719 1.00 72.44 118 GLY A CA 1
ATOM 990 C C . GLY A 1 118 ? 4.265 6.020 -18.061 1.00 72.44 118 GLY A C 1
ATOM 991 O O . GLY A 1 118 ? 5.181 6.411 -18.775 1.00 72.44 118 GLY A O 1
ATOM 992 N N . GLU A 1 119 ? 3.383 5.113 -18.474 1.00 72.56 119 GLU A N 1
ATOM 993 C CA . GLU A 1 119 ? 3.447 4.450 -19.786 1.00 72.56 119 GLU A CA 1
ATOM 994 C C . GLU A 1 119 ? 3.437 5.448 -20.955 1.00 72.56 119 GLU A C 1
ATOM 996 O O . GLU A 1 119 ? 4.058 5.215 -21.991 1.00 72.56 119 GLU A O 1
ATOM 1001 N N . ALA A 1 120 ? 2.757 6.587 -20.789 1.00 74.00 120 ALA A N 1
ATOM 1002 C CA . ALA A 1 120 ? 2.637 7.598 -21.832 1.00 74.00 120 ALA A CA 1
ATOM 1003 C C . ALA A 1 120 ? 3.880 8.497 -21.988 1.00 74.00 120 ALA A C 1
ATOM 1005 O O . ALA A 1 120 ? 4.079 9.060 -23.066 1.00 74.00 120 ALA A O 1
ATOM 1006 N N . VAL A 1 121 ? 4.676 8.705 -20.928 1.00 73.00 121 VAL A N 1
ATOM 1007 C CA . VAL A 1 121 ? 5.691 9.787 -20.892 1.00 73.00 121 VAL A CA 1
ATOM 1008 C C . VAL A 1 121 ? 7.028 9.390 -20.248 1.00 73.00 121 VAL A C 1
ATOM 1010 O O . VAL A 1 121 ? 8.054 10.030 -20.498 1.00 73.00 121 VAL A O 1
ATOM 1013 N N . LEU A 1 122 ? 7.050 8.373 -19.391 1.00 72.75 122 LEU A N 1
ATOM 1014 C CA . LEU A 1 122 ? 8.236 7.950 -18.651 1.00 72.75 122 LEU A CA 1
ATOM 1015 C C . LEU A 1 122 ? 8.915 6.758 -19.323 1.00 72.75 122 LEU A C 1
ATOM 1017 O O . LEU A 1 122 ? 8.287 5.906 -19.946 1.00 72.75 122 LEU A O 1
ATOM 1021 N N . SER A 1 123 ? 10.234 6.670 -19.147 1.00 69.38 123 SER A N 1
ATOM 1022 C CA . SER A 1 123 ? 10.943 5.438 -19.471 1.00 69.38 123 SER A CA 1
ATOM 1023 C C . SER A 1 123 ? 10.526 4.323 -18.505 1.00 69.38 123 SER A C 1
ATOM 1025 O O . SER A 1 123 ? 10.195 4.555 -17.341 1.00 69.38 123 SER A O 1
ATOM 1027 N N . ARG A 1 124 ? 10.608 3.076 -18.963 1.00 69.81 124 ARG A N 1
ATOM 1028 C CA . ARG A 1 124 ? 10.209 1.889 -18.191 1.00 69.81 124 ARG A CA 1
ATOM 1029 C C . ARG A 1 124 ? 10.892 1.762 -16.821 1.00 69.81 124 ARG A C 1
ATOM 1031 O O . ARG A 1 124 ? 10.281 1.307 -15.860 1.00 69.81 124 ARG A O 1
ATOM 1038 N N . SER A 1 125 ? 12.162 2.153 -16.707 1.00 67.75 125 SER A N 1
ATOM 1039 C CA . SER A 1 125 ? 12.888 2.136 -15.422 1.00 67.75 125 SER A CA 1
ATOM 1040 C C . SER A 1 125 ? 12.275 3.117 -14.412 1.00 67.75 125 SER A C 1
ATOM 1042 O O . SER A 1 125 ? 12.133 2.818 -13.226 1.00 67.75 125 SER A O 1
ATOM 1044 N N . MET A 1 126 ? 11.853 4.278 -14.906 1.00 68.12 126 MET A N 1
ATOM 1045 C CA . MET A 1 126 ? 11.294 5.366 -14.114 1.00 68.12 126 MET A CA 1
ATOM 1046 C C . MET A 1 126 ? 9.890 5.101 -13.613 1.00 68.12 126 MET A C 1
ATOM 1048 O O . MET A 1 126 ? 9.601 5.348 -12.443 1.00 68.12 126 MET A O 1
ATOM 1052 N N . ASP A 1 127 ? 9.042 4.578 -14.488 1.00 72.75 127 ASP A N 1
ATOM 1053 C CA . ASP A 1 127 ? 7.687 4.196 -14.120 1.00 72.75 127 ASP A CA 1
ATOM 1054 C C . ASP A 1 127 ? 7.704 3.113 -13.025 1.00 72.75 127 ASP A C 1
ATOM 1056 O O . ASP A 1 127 ? 7.137 3.281 -11.941 1.00 72.75 127 ASP A O 1
ATOM 1060 N N . ASN A 1 128 ? 8.529 2.077 -13.219 1.00 77.69 128 ASN A N 1
ATOM 1061 C CA . ASN A 1 128 ? 8.731 1.020 -12.230 1.00 77.69 128 ASN A CA 1
ATOM 1062 C C . ASN A 1 128 ? 9.217 1.544 -10.866 1.00 77.69 128 ASN A C 1
ATOM 1064 O O . ASN A 1 128 ? 8.843 0.986 -9.832 1.00 77.69 128 ASN A O 1
ATOM 1068 N N . PHE A 1 129 ? 10.052 2.589 -10.828 1.00 80.94 129 PHE A N 1
ATOM 1069 C CA . PHE A 1 129 ? 10.512 3.185 -9.570 1.00 80.94 129 PHE A CA 1
ATOM 1070 C C . PHE A 1 129 ? 9.363 3.834 -8.785 1.00 80.94 129 PHE A C 1
ATOM 1072 O O . PHE A 1 129 ? 9.188 3.533 -7.600 1.00 80.94 129 PHE A O 1
ATOM 1079 N N . ILE A 1 130 ? 8.559 4.687 -9.433 1.00 79.75 130 ILE A N 1
ATOM 1080 C CA . ILE A 1 130 ? 7.434 5.377 -8.778 1.00 79.75 130 ILE A CA 1
ATOM 1081 C C . ILE A 1 130 ? 6.415 4.365 -8.259 1.00 79.75 130 ILE A C 1
ATOM 1083 O O . ILE A 1 130 ? 5.968 4.465 -7.114 1.00 79.75 130 ILE A O 1
ATOM 1087 N N . VAL A 1 131 ? 6.067 3.376 -9.081 1.00 78.81 131 VAL A N 1
ATOM 1088 C CA . VAL A 1 131 ? 5.080 2.358 -8.719 1.00 78.81 131 VAL A CA 1
ATOM 1089 C C . VAL A 1 131 ? 5.561 1.527 -7.527 1.00 78.81 131 VAL A C 1
ATOM 1091 O O . VAL A 1 131 ? 4.818 1.340 -6.559 1.00 78.81 131 VAL A O 1
ATOM 1094 N N . LYS A 1 132 ? 6.831 1.092 -7.523 1.00 83.38 132 LYS A N 1
ATOM 1095 C CA . LYS A 1 132 ? 7.429 0.396 -6.369 1.00 83.38 132 LYS A CA 1
ATOM 1096 C C . LYS A 1 132 ? 7.376 1.250 -5.104 1.00 83.38 132 LYS A C 1
ATOM 1098 O O . LYS A 1 132 ? 6.962 0.752 -4.056 1.00 83.38 132 LYS A O 1
ATOM 1103 N N . LEU A 1 133 ? 7.758 2.526 -5.193 1.00 84.31 133 LEU A N 1
ATOM 1104 C CA . LEU A 1 133 ? 7.707 3.455 -4.062 1.00 84.31 133 LEU A CA 1
ATOM 1105 C C . LEU A 1 133 ? 6.283 3.576 -3.502 1.00 84.31 133 LEU A C 1
ATOM 1107 O O . LEU A 1 133 ? 6.088 3.551 -2.286 1.00 84.31 133 LEU A O 1
ATOM 1111 N N . LEU A 1 134 ? 5.287 3.662 -4.380 1.00 84.88 134 LEU A N 1
ATOM 1112 C CA . LEU A 1 134 ? 3.889 3.785 -3.996 1.00 84.88 134 LEU A CA 1
ATOM 1113 C C . LEU A 1 134 ? 3.366 2.532 -3.278 1.00 84.88 134 LEU A C 1
ATOM 1115 O O . LEU A 1 134 ? 2.750 2.657 -2.220 1.00 84.88 134 LEU A O 1
ATOM 1119 N N . HIS A 1 135 ? 3.670 1.330 -3.773 1.00 84.56 135 HIS A N 1
ATOM 1120 C CA . HIS A 1 135 ? 3.306 0.093 -3.073 1.00 84.56 135 HIS A CA 1
ATOM 1121 C C . HIS A 1 135 ? 4.005 -0.042 -1.713 1.00 84.56 135 HIS A C 1
ATOM 1123 O O . HIS A 1 135 ? 3.374 -0.473 -0.748 1.00 84.56 135 HIS A O 1
ATOM 1129 N N . ILE A 1 136 ? 5.270 0.381 -1.589 1.00 86.38 136 ILE A N 1
ATOM 1130 C CA . ILE A 1 136 ? 5.965 0.422 -0.290 1.00 86.38 136 ILE A CA 1
ATOM 1131 C C . ILE A 1 136 ? 5.224 1.354 0.676 1.00 86.38 136 ILE A C 1
ATOM 1133 O O . ILE A 1 136 ? 5.001 0.995 1.833 1.00 86.38 136 ILE A O 1
ATOM 1137 N N . ILE A 1 137 ? 4.799 2.529 0.207 1.00 84.44 137 ILE A N 1
ATOM 1138 C CA . ILE A 1 137 ? 4.022 3.478 1.013 1.00 84.44 137 ILE A CA 1
ATOM 1139 C C . ILE A 1 137 ? 2.682 2.872 1.443 1.00 84.44 137 ILE A C 1
ATOM 1141 O O . ILE A 1 137 ? 2.332 2.981 2.620 1.00 84.44 137 ILE A O 1
ATOM 1145 N N . ILE A 1 138 ? 1.967 2.189 0.542 1.00 84.38 138 ILE A N 1
ATOM 1146 C CA . ILE A 1 138 ? 0.718 1.482 0.869 1.00 84.38 138 ILE A CA 1
ATOM 1147 C C . ILE A 1 138 ? 0.965 0.461 1.983 1.00 84.38 138 ILE A C 1
ATOM 1149 O O . ILE A 1 138 ? 0.261 0.483 2.990 1.00 84.38 138 ILE A O 1
ATOM 1153 N N . ILE A 1 139 ? 2.002 -0.373 1.862 1.00 85.88 139 ILE A N 1
ATOM 1154 C CA . ILE A 1 139 ? 2.348 -1.379 2.877 1.00 85.88 139 ILE A CA 1
ATOM 1155 C C . ILE A 1 139 ? 2.635 -0.718 4.230 1.00 85.88 139 ILE A C 1
ATOM 1157 O O . ILE A 1 139 ? 2.071 -1.125 5.247 1.00 85.88 139 ILE A O 1
ATOM 1161 N N . VAL A 1 140 ? 3.478 0.320 4.259 1.00 83.06 140 VAL A N 1
ATOM 1162 C CA . VAL A 1 140 ? 3.850 1.022 5.500 1.00 83.06 140 VAL A CA 1
ATOM 1163 C C . VAL A 1 140 ? 2.622 1.630 6.177 1.00 83.06 140 VAL A C 1
ATOM 1165 O O . VAL A 1 140 ? 2.435 1.464 7.385 1.00 83.06 140 VAL A O 1
ATOM 1168 N N . ILE A 1 141 ? 1.764 2.311 5.414 1.00 80.62 141 ILE A N 1
ATOM 1169 C CA . ILE A 1 141 ? 0.545 2.921 5.951 1.00 80.62 141 ILE A CA 1
ATOM 1170 C C . ILE A 1 141 ? -0.410 1.838 6.445 1.00 80.62 141 ILE A C 1
ATOM 1172 O O . ILE A 1 141 ? -0.925 1.964 7.555 1.00 80.62 141 ILE A O 1
ATOM 1176 N N . SER A 1 142 ? -0.604 0.757 5.690 1.00 82.94 142 SER A N 1
ATOM 1177 C CA . SER A 1 142 ? -1.487 -0.334 6.095 1.00 82.94 142 SER A CA 1
ATOM 1178 C C . SER A 1 142 ? -1.028 -0.979 7.394 1.00 82.94 142 SER A C 1
ATOM 1180 O O . SER A 1 142 ? -1.844 -1.145 8.295 1.00 82.94 142 SER A O 1
ATOM 1182 N N . ILE A 1 143 ? 0.268 -1.277 7.544 1.00 81.31 143 ILE A N 1
ATOM 1183 C CA . ILE A 1 143 ? 0.821 -1.845 8.784 1.00 81.31 143 ILE A CA 1
ATOM 1184 C C . ILE A 1 143 ? 0.518 -0.935 9.973 1.00 81.31 143 ILE A C 1
ATOM 1186 O O . ILE A 1 143 ? 0.068 -1.404 11.018 1.00 81.31 143 ILE A O 1
ATOM 1190 N N . ILE A 1 144 ? 0.718 0.374 9.813 1.00 75.88 144 ILE A N 1
ATOM 1191 C CA . ILE A 1 144 ? 0.416 1.341 10.867 1.00 75.88 144 ILE A CA 1
ATOM 1192 C C . ILE A 1 144 ? -1.072 1.303 11.206 1.00 75.88 144 ILE A C 1
ATOM 1194 O O . ILE A 1 144 ? -1.418 1.201 12.379 1.00 75.88 144 ILE A O 1
ATOM 1198 N N . VAL A 1 145 ? -1.950 1.375 10.204 1.00 76.25 145 VAL A N 1
ATOM 1199 C CA . VAL A 1 145 ? -3.405 1.366 10.406 1.00 76.25 145 VAL A CA 1
ATOM 1200 C C . VAL A 1 145 ? -3.846 0.093 11.122 1.00 76.25 145 VAL A C 1
ATOM 1202 O O . VAL A 1 145 ? -4.582 0.175 12.104 1.00 76.25 145 VAL A O 1
ATOM 1205 N N . ILE A 1 146 ? -3.336 -1.064 10.699 1.00 77.75 146 ILE A N 1
ATOM 1206 C CA . ILE A 1 146 ? -3.614 -2.366 11.310 1.00 77.75 146 ILE A CA 1
ATOM 1207 C C . ILE A 1 146 ? -3.174 -2.370 12.775 1.00 77.75 146 ILE A C 1
ATOM 1209 O O . ILE A 1 146 ? -3.997 -2.630 13.652 1.00 77.75 146 ILE A O 1
ATOM 1213 N N . ILE A 1 147 ? -1.912 -2.027 13.066 1.00 74.38 147 ILE A N 1
ATOM 1214 C CA . ILE A 1 147 ? -1.388 -1.984 14.441 1.00 74.38 147 ILE A CA 1
ATOM 1215 C C . ILE A 1 147 ? -2.228 -1.039 15.295 1.00 74.38 147 ILE A C 1
ATOM 1217 O O . ILE A 1 147 ? -2.563 -1.357 16.432 1.00 74.38 147 ILE A O 1
ATOM 1221 N N . MET A 1 148 ? -2.586 0.124 14.764 1.00 71.31 148 MET A N 1
ATOM 1222 C CA . MET A 1 148 ? -3.330 1.124 15.512 1.00 71.31 148 MET A CA 1
ATOM 1223 C C . MET A 1 148 ? -4.749 0.691 15.833 1.00 71.31 148 MET A C 1
ATOM 1225 O O . MET A 1 148 ? -5.172 0.855 16.978 1.00 71.31 148 MET A O 1
ATOM 1229 N N . ILE A 1 149 ? -5.464 0.120 14.864 1.00 70.62 149 ILE A N 1
ATOM 1230 C CA . ILE A 1 149 ? -6.822 -0.367 15.092 1.00 70.62 149 ILE A CA 1
ATOM 1231 C C . ILE A 1 149 ? -6.780 -1.558 16.047 1.00 70.62 149 ILE A C 1
ATOM 1233 O O . ILE A 1 149 ? -7.518 -1.553 17.028 1.00 70.62 149 ILE A O 1
ATOM 1237 N N . ILE A 1 150 ? -5.864 -2.513 15.857 1.00 69.81 150 ILE A N 1
ATOM 1238 C CA . ILE A 1 150 ? -5.688 -3.638 16.786 1.00 69.81 150 ILE A CA 1
ATOM 1239 C C . ILE A 1 150 ? -5.402 -3.124 18.198 1.00 69.81 150 ILE A C 1
ATOM 1241 O O . ILE A 1 150 ? -6.108 -3.503 19.125 1.00 69.81 150 ILE A O 1
ATOM 1245 N N . MET A 1 151 ? -4.437 -2.219 18.377 1.00 66.62 151 MET A N 1
ATOM 1246 C CA . MET A 1 151 ? -4.098 -1.667 19.693 1.00 66.62 151 MET A CA 1
ATOM 1247 C C . MET A 1 151 ? -5.276 -0.922 20.322 1.00 66.62 151 MET A C 1
ATOM 1249 O O . MET A 1 151 ? -5.537 -1.082 21.512 1.00 66.62 151 MET A O 1
ATOM 1253 N N . GLN A 1 152 ? -6.010 -0.121 19.549 1.00 65.12 152 GLN A N 1
ATOM 1254 C CA . GLN A 1 152 ? -7.171 0.608 20.051 1.00 65.12 152 GLN A CA 1
ATOM 1255 C C . GLN A 1 152 ? -8.292 -0.344 20.482 1.00 65.12 152 GLN A C 1
ATOM 1257 O O . GLN A 1 152 ? -8.878 -0.153 21.550 1.00 65.12 152 GLN A O 1
ATOM 1262 N N . GLN A 1 153 ? -8.557 -1.389 19.699 1.00 65.12 153 GLN A N 1
ATOM 1263 C CA . GLN A 1 153 ? -9.597 -2.366 20.005 1.00 65.12 153 GLN A CA 1
ATOM 1264 C C . GLN A 1 153 ? -9.198 -3.279 21.174 1.00 65.12 153 GLN A C 1
ATOM 1266 O O . GLN A 1 153 ? -9.989 -3.451 22.099 1.00 65.12 153 GLN A O 1
ATOM 1271 N N . PHE A 1 154 ? -7.954 -3.770 21.221 1.00 63.34 154 PHE A N 1
ATOM 1272 C CA . PHE A 1 154 ? -7.441 -4.568 22.343 1.00 63.34 154 PHE A CA 1
ATOM 1273 C C . PHE A 1 154 ? -7.467 -3.803 23.662 1.00 63.34 154 PHE A C 1
ATOM 1275 O O . PHE A 1 154 ? -7.916 -4.335 24.674 1.00 63.34 154 PHE A O 1
ATOM 1282 N N . ILE A 1 155 ? -7.017 -2.543 23.658 1.00 58.28 155 ILE A N 1
ATOM 1283 C CA . ILE A 1 155 ? -7.062 -1.700 24.858 1.00 58.28 155 ILE A CA 1
ATOM 1284 C C . ILE A 1 155 ? -8.514 -1.495 25.307 1.00 58.28 155 ILE A C 1
ATOM 1286 O O . ILE A 1 155 ? -8.785 -1.477 26.505 1.00 58.28 155 ILE A O 1
ATOM 1290 N N . THR A 1 156 ? -9.455 -1.363 24.371 1.00 59.81 156 THR A N 1
ATOM 1291 C CA . THR A 1 156 ? -10.872 -1.156 24.701 1.00 59.81 156 THR A CA 1
ATOM 1292 C C . THR A 1 156 ? -11.492 -2.400 25.341 1.00 59.81 156 THR A C 1
ATOM 1294 O O . THR A 1 156 ? -12.136 -2.274 26.380 1.00 59.81 156 THR A O 1
ATOM 1297 N N . VAL A 1 157 ? -11.233 -3.586 24.779 1.00 58.66 157 VAL A N 1
ATOM 1298 C CA . VAL A 1 157 ? -11.768 -4.870 25.267 1.00 58.66 157 VAL A CA 1
ATOM 1299 C C . VAL A 1 157 ? -11.146 -5.281 26.603 1.00 58.66 157 VAL A C 1
ATOM 1301 O O . VAL A 1 157 ? -11.864 -5.665 27.517 1.00 58.66 157 VAL A O 1
ATOM 1304 N N . ILE A 1 158 ? -9.821 -5.175 26.756 1.00 56.19 158 ILE A N 1
ATOM 1305 C CA . ILE A 1 158 ? -9.138 -5.622 27.983 1.00 56.19 158 ILE A CA 1
ATOM 1306 C C . ILE A 1 158 ? -9.441 -4.697 29.163 1.00 56.19 158 ILE A C 1
ATOM 1308 O O . ILE A 1 158 ? -9.562 -5.158 30.295 1.00 56.19 158 ILE A O 1
ATOM 1312 N N . PHE A 1 159 ? -9.547 -3.388 28.922 1.00 56.62 159 PHE A N 1
ATOM 1313 C CA . PHE A 1 159 ? -9.681 -2.425 30.012 1.00 56.62 159 PHE A CA 1
ATOM 1314 C C . PHE A 1 159 ? -11.122 -1.970 30.280 1.00 56.62 159 PHE A C 1
ATOM 1316 O O . PHE A 1 159 ? -11.298 -1.165 31.190 1.00 56.62 159 PHE A O 1
ATOM 1323 N N . ASN A 1 160 ? -12.139 -2.447 29.542 1.00 55.00 160 ASN A N 1
ATOM 1324 C CA . ASN A 1 160 ? -13.561 -2.082 29.719 1.00 55.00 160 ASN A CA 1
ATOM 1325 C C . ASN A 1 160 ? -13.813 -0.562 29.842 1.00 55.00 160 ASN A C 1
ATOM 1327 O O . ASN A 1 160 ? -14.754 -0.107 30.488 1.00 55.00 160 ASN A O 1
ATOM 1331 N N . LYS A 1 161 ? -12.949 0.264 29.239 1.00 54.44 161 LYS A N 1
ATOM 1332 C CA . LYS A 1 161 ? -12.922 1.716 29.494 1.00 54.44 161 LYS A CA 1
ATOM 1333 C C . LYS A 1 161 ? -13.973 2.505 28.712 1.00 54.44 161 LYS A C 1
ATOM 1335 O O . LYS A 1 161 ? -14.105 3.706 28.941 1.00 54.44 161 LYS A O 1
ATOM 1340 N N . ARG A 1 162 ? -14.669 1.885 27.754 1.00 62.72 162 ARG A N 1
ATOM 1341 C CA . ARG A 1 162 ? -15.593 2.577 26.848 1.00 62.72 162 ARG A CA 1
ATOM 1342 C C . ARG A 1 162 ? -16.627 1.612 26.267 1.00 62.72 162 ARG A C 1
ATOM 1344 O O . ARG A 1 162 ? -16.267 0.518 25.853 1.00 62.72 162 ARG A O 1
ATOM 1351 N N . GLU A 1 163 ? -17.875 2.062 26.158 1.00 63.66 163 GLU A N 1
ATOM 1352 C CA . GLU A 1 163 ? -18.910 1.377 25.376 1.00 63.66 163 GLU A CA 1
ATOM 1353 C C . GLU A 1 163 ? -18.545 1.328 23.887 1.00 63.66 163 GLU A C 1
ATOM 1355 O O . GLU A 1 163 ? -18.078 2.317 23.300 1.00 63.66 163 GLU A O 1
ATOM 1360 N N . VAL A 1 164 ? -18.785 0.171 23.269 1.00 67.06 164 VAL A N 1
ATOM 1361 C CA . VAL A 1 164 ? -18.610 -0.022 21.830 1.00 67.06 164 VAL A CA 1
ATOM 1362 C C . VAL A 1 164 ? -19.584 0.887 21.088 1.00 67.06 164 VAL A C 1
ATOM 1364 O O . VAL A 1 164 ? -20.793 0.827 21.291 1.00 67.06 164 VAL A O 1
ATOM 1367 N N . LYS A 1 165 ? -19.061 1.735 20.203 1.00 68.12 165 LYS A N 1
ATOM 1368 C CA . LYS A 1 165 ? -19.864 2.627 19.362 1.00 68.12 165 LYS A CA 1
ATOM 1369 C C . LYS A 1 165 ? -19.961 2.062 17.950 1.00 68.12 165 LYS A C 1
ATOM 1371 O O . LYS A 1 165 ? -19.064 1.376 17.476 1.00 68.12 165 LYS A O 1
ATOM 1376 N N . GLN A 1 166 ? -20.996 2.460 17.215 1.00 66.06 166 GLN A N 1
ATOM 1377 C CA . GLN A 1 166 ? -21.185 2.074 15.807 1.00 66.06 166 GLN A CA 1
ATOM 1378 C C . GLN A 1 166 ? -19.980 2.422 14.908 1.00 66.06 166 GLN A C 1
ATOM 1380 O O . GLN A 1 166 ? -19.666 1.691 13.973 1.00 66.06 166 GLN A O 1
ATOM 1385 N N . ILE A 1 167 ? -19.260 3.508 15.218 1.00 70.81 167 ILE A N 1
ATOM 1386 C CA . ILE A 1 167 ? -18.030 3.890 14.507 1.00 70.81 167 ILE A CA 1
ATOM 1387 C C . ILE A 1 167 ? -16.930 2.826 14.630 1.00 70.81 167 ILE A C 1
ATOM 1389 O O . ILE A 1 167 ? -16.118 2.680 13.723 1.00 70.81 167 ILE A O 1
ATOM 1393 N N . ASP A 1 168 ? -16.917 2.066 15.728 1.00 71.25 168 ASP A N 1
ATOM 1394 C CA . ASP A 1 168 ? -15.913 1.041 15.992 1.00 71.25 168 ASP A CA 1
ATOM 1395 C C . ASP A 1 168 ? -16.144 -0.184 15.084 1.00 71.25 168 ASP A C 1
ATOM 1397 O O . ASP A 1 168 ? -15.175 -0.749 14.585 1.00 71.25 168 ASP A O 1
ATOM 1401 N N . ILE A 1 169 ? -17.404 -0.510 14.755 1.00 73.19 169 ILE A N 1
ATOM 1402 C CA . ILE A 1 169 ? -17.761 -1.549 13.768 1.00 73.19 169 ILE A CA 1
ATOM 1403 C C . ILE A 1 169 ? -17.261 -1.154 12.372 1.00 73.19 169 ILE A C 1
ATOM 1405 O O . ILE A 1 169 ? -16.593 -1.942 11.701 1.00 73.19 169 ILE A O 1
ATOM 1409 N N . LEU A 1 170 ? -17.527 0.090 11.952 1.00 75.00 170 LEU A N 1
ATOM 1410 C CA . LEU A 1 170 ? -17.054 0.608 10.665 1.00 75.00 170 LEU A CA 1
ATOM 1411 C C . LEU A 1 170 ? -15.524 0.561 10.570 1.00 75.00 170 LEU A C 1
ATOM 1413 O O . LEU A 1 170 ? -14.986 0.174 9.537 1.00 75.00 170 LEU A O 1
ATOM 1417 N N . MET A 1 171 ? -14.814 0.931 11.639 1.00 73.56 171 MET A N 1
ATOM 1418 C CA . MET A 1 171 ? -13.352 0.875 11.648 1.00 73.56 171 MET A CA 1
ATOM 1419 C C . MET A 1 171 ? -12.824 -0.536 11.411 1.00 73.56 171 MET A C 1
ATOM 1421 O O . MET A 1 171 ? -11.874 -0.686 10.655 1.00 73.56 171 MET A O 1
ATOM 1425 N N . ILE A 1 172 ? -13.433 -1.561 12.011 1.00 77.19 172 ILE A N 1
ATOM 1426 C CA . ILE A 1 172 ? -12.971 -2.942 11.832 1.00 77.19 172 ILE A CA 1
ATOM 1427 C C . ILE A 1 172 ? -13.248 -3.428 10.407 1.00 77.19 172 ILE A C 1
ATOM 1429 O O . ILE A 1 172 ? -12.368 -4.026 9.788 1.00 77.19 172 ILE A O 1
ATOM 1433 N N . PHE A 1 173 ? -14.419 -3.096 9.854 1.00 77.94 173 PHE A N 1
ATOM 1434 C CA . PHE A 1 173 ? -14.722 -3.367 8.448 1.00 77.94 173 PHE A CA 1
ATOM 1435 C C . PHE A 1 173 ? -13.703 -2.706 7.512 1.00 77.94 173 PHE A C 1
ATOM 1437 O O . PHE A 1 173 ? -13.262 -3.304 6.542 1.00 77.94 173 PHE A O 1
ATOM 1444 N N . LEU A 1 174 ? -13.258 -1.490 7.820 1.00 78.94 174 LEU A N 1
ATOM 1445 C CA . LEU A 1 174 ? -12.251 -0.803 7.017 1.00 78.94 174 LEU A CA 1
ATOM 1446 C C . LEU A 1 174 ? -10.823 -1.340 7.222 1.00 78.94 174 LEU A C 1
ATOM 1448 O O . LEU A 1 174 ? -10.034 -1.317 6.278 1.00 78.94 174 LEU A O 1
ATOM 1452 N N . THR A 1 175 ? -10.489 -1.883 8.399 1.00 80.81 175 THR A N 1
ATOM 1453 C CA . THR A 1 175 ? -9.236 -2.638 8.609 1.00 80.81 175 THR A CA 1
ATOM 1454 C C . THR A 1 175 ? -9.144 -3.820 7.658 1.00 80.81 175 THR A C 1
ATOM 1456 O O . THR A 1 175 ? -8.063 -4.124 7.165 1.00 80.81 175 THR A O 1
ATOM 1459 N N . TYR A 1 176 ? -10.277 -4.461 7.371 1.00 85.19 176 TYR A N 1
ATOM 1460 C CA . TYR A 1 176 ? -10.351 -5.564 6.420 1.00 85.19 176 TYR A CA 1
ATOM 1461 C C . TYR A 1 176 ? -9.824 -5.153 5.036 1.00 85.19 176 TYR A C 1
ATOM 1463 O O . TYR A 1 176 ? -8.960 -5.821 4.473 1.00 85.19 176 TYR A O 1
ATOM 1471 N N . PHE A 1 177 ? -10.252 -3.989 4.534 1.00 85.69 177 PHE A N 1
ATOM 1472 C CA . PHE A 1 177 ? -9.723 -3.430 3.287 1.00 85.69 177 PHE A CA 1
ATOM 1473 C C . PHE A 1 177 ? -8.244 -3.063 3.394 1.00 85.69 177 PHE A C 1
ATOM 1475 O O . PHE A 1 177 ? -7.487 -3.320 2.463 1.00 85.69 177 PHE A O 1
ATOM 1482 N N . ALA A 1 178 ? -7.814 -2.489 4.521 1.00 86.75 178 ALA A N 1
ATOM 1483 C CA . ALA A 1 178 ? -6.413 -2.125 4.726 1.00 86.75 178 ALA A CA 1
ATOM 1484 C C . ALA A 1 178 ? -5.477 -3.344 4.652 1.00 86.75 178 ALA A C 1
ATOM 1486 O O . ALA A 1 178 ? -4.411 -3.247 4.044 1.00 86.75 178 ALA A O 1
ATOM 1487 N N . VAL A 1 179 ? -5.883 -4.483 5.228 1.00 88.62 179 VAL A N 1
ATOM 1488 C CA . VAL A 1 179 ? -5.149 -5.755 5.128 1.00 88.62 179 VAL A CA 1
ATOM 1489 C C . VAL A 1 179 ? -5.122 -6.249 3.686 1.00 88.62 179 VAL A C 1
ATOM 1491 O O . VAL A 1 179 ? -4.037 -6.538 3.186 1.00 88.62 179 VAL A O 1
ATOM 1494 N N . GLY A 1 180 ? -6.272 -6.271 3.002 1.00 90.62 180 GLY A N 1
ATOM 1495 C CA . GLY A 1 180 ? -6.348 -6.709 1.605 1.00 90.62 180 GLY A CA 1
ATOM 1496 C C . GLY A 1 180 ? -5.445 -5.887 0.673 1.00 90.62 180 GLY A C 1
ATOM 1497 O O . GLY A 1 180 ? -4.630 -6.417 -0.076 1.00 90.62 180 GLY A O 1
ATOM 1498 N N . PHE A 1 181 ? -5.481 -4.555 0.772 1.00 89.56 181 PHE A N 1
ATOM 1499 C CA . PHE A 1 181 ? -4.590 -3.711 -0.034 1.00 89.56 181 PHE A CA 1
ATOM 1500 C C . PHE A 1 181 ? -3.106 -3.872 0.328 1.00 89.56 181 PHE A C 1
ATOM 1502 O O . PHE A 1 181 ? -2.248 -3.759 -0.554 1.00 89.56 181 PHE A O 1
ATOM 1509 N N . ALA A 1 182 ? -2.792 -4.163 1.596 1.00 89.62 182 ALA A N 1
ATOM 1510 C CA . ALA A 1 182 ? -1.420 -4.410 2.035 1.00 89.62 182 ALA A CA 1
ATOM 1511 C C . ALA A 1 182 ? -0.850 -5.682 1.409 1.00 89.62 182 ALA A C 1
ATOM 1513 O O . ALA A 1 182 ? 0.210 -5.629 0.789 1.00 89.62 182 ALA A O 1
ATOM 1514 N N . TYR A 1 183 ? -1.557 -6.806 1.553 1.00 91.00 183 TYR A N 1
ATOM 1515 C CA . TYR A 1 183 ? -1.115 -8.093 1.022 1.00 91.00 183 TYR A CA 1
ATOM 1516 C C . TYR A 1 183 ? -1.106 -8.095 -0.503 1.00 91.00 183 TYR A C 1
ATOM 1518 O O . TYR A 1 183 ? -0.129 -8.548 -1.091 1.00 91.00 183 TYR A O 1
ATOM 1526 N N . SER A 1 184 ? -2.100 -7.478 -1.147 1.00 90.94 184 SER A N 1
ATOM 1527 C CA . SER A 1 184 ? -2.080 -7.249 -2.593 1.00 90.94 184 SER A CA 1
ATOM 1528 C C . SER A 1 184 ? -0.822 -6.503 -3.050 1.00 90.94 184 SER A C 1
ATOM 1530 O O . SER A 1 184 ? -0.123 -6.955 -3.955 1.00 90.94 184 SER A O 1
ATOM 1532 N N . SER A 1 185 ? -0.496 -5.374 -2.410 1.00 89.50 185 SER A N 1
ATOM 1533 C CA . SER A 1 185 ? 0.708 -4.595 -2.742 1.00 89.50 185 SER A CA 1
ATOM 1534 C C . SER A 1 185 ? 1.999 -5.364 -2.458 1.00 89.50 185 SER A C 1
ATOM 1536 O O . SER A 1 185 ? 2.980 -5.221 -3.187 1.00 89.50 185 SER A O 1
ATOM 1538 N N . LEU A 1 186 ? 2.002 -6.195 -1.416 1.00 90.06 186 LEU A N 1
ATOM 1539 C CA . LEU A 1 186 ? 3.138 -7.022 -1.028 1.00 90.06 186 LEU A CA 1
ATOM 1540 C C . LEU A 1 186 ? 3.385 -8.139 -2.050 1.00 90.06 186 LEU A C 1
ATOM 1542 O O . LEU A 1 186 ? 4.504 -8.266 -2.545 1.00 90.06 186 LEU A O 1
ATOM 1546 N N . PHE A 1 187 ? 2.350 -8.901 -2.413 1.00 89.75 187 PHE A N 1
ATOM 1547 C CA . PHE A 1 187 ? 2.437 -9.944 -3.439 1.00 89.75 187 PHE A CA 1
ATOM 1548 C C . PHE A 1 187 ? 2.887 -9.381 -4.780 1.00 89.75 187 PHE A C 1
ATOM 1550 O O . PHE A 1 187 ? 3.743 -9.967 -5.437 1.00 89.75 187 PHE A O 1
ATOM 1557 N N . HIS A 1 188 ? 2.365 -8.213 -5.131 1.00 87.56 188 HIS A N 1
ATOM 1558 C CA . HIS A 1 188 ? 2.725 -7.517 -6.347 1.00 87.56 188 HIS A CA 1
ATOM 1559 C C . HIS A 1 188 ? 4.208 -7.086 -6.372 1.00 87.56 188 HIS A C 1
ATOM 1561 O O . HIS A 1 188 ? 4.926 -7.401 -7.320 1.00 87.56 188 HIS A O 1
ATOM 1567 N N . ILE A 1 189 ? 4.719 -6.443 -5.309 1.00 85.69 189 ILE A N 1
ATOM 1568 C CA . ILE A 1 189 ? 6.154 -6.106 -5.209 1.00 85.69 189 ILE A CA 1
ATOM 1569 C C . ILE A 1 189 ? 7.019 -7.364 -5.288 1.00 85.69 189 ILE A C 1
ATOM 1571 O O . ILE A 1 189 ? 8.064 -7.359 -5.941 1.00 85.69 189 ILE A O 1
ATOM 1575 N N . PHE A 1 190 ? 6.617 -8.429 -4.596 1.00 87.25 190 PHE A N 1
ATOM 1576 C CA . PHE A 1 190 ? 7.384 -9.664 -4.591 1.00 87.25 190 PHE A CA 1
ATOM 1577 C C . PHE A 1 190 ? 7.458 -10.288 -5.978 1.00 87.25 190 PHE A C 1
ATOM 1579 O O . PHE A 1 190 ? 8.537 -10.755 -6.336 1.00 87.25 190 PHE A O 1
ATOM 1586 N N . ASP A 1 191 ? 6.380 -10.259 -6.768 1.00 86.50 191 ASP A N 1
ATOM 1587 C CA . ASP A 1 191 ? 6.409 -10.827 -8.120 1.00 86.50 191 ASP A CA 1
ATOM 1588 C C . ASP A 1 191 ? 7.394 -10.057 -9.002 1.00 86.50 191 ASP A C 1
ATOM 1590 O O . ASP A 1 191 ? 8.266 -10.681 -9.604 1.00 86.50 191 ASP A O 1
ATOM 1594 N N . ILE A 1 192 ? 7.372 -8.716 -8.936 1.00 81.75 192 ILE A N 1
ATOM 1595 C CA . ILE A 1 192 ? 8.308 -7.846 -9.669 1.00 81.75 192 ILE A CA 1
ATOM 1596 C C . ILE A 1 192 ? 9.774 -8.104 -9.287 1.00 81.75 192 ILE A C 1
ATOM 1598 O O . ILE A 1 192 ? 10.664 -8.016 -10.133 1.00 81.75 192 ILE A O 1
ATOM 1602 N N . ILE A 1 193 ? 10.067 -8.352 -8.008 1.00 82.44 193 ILE A N 1
ATOM 1603 C CA . ILE A 1 193 ? 11.448 -8.571 -7.540 1.00 82.44 193 ILE A CA 1
ATOM 1604 C C . ILE A 1 193 ? 11.912 -10.005 -7.826 1.00 82.44 193 ILE A C 1
ATOM 1606 O O . ILE A 1 193 ? 13.111 -10.259 -7.960 1.00 82.44 193 ILE A O 1
ATOM 1610 N N . SER A 1 194 ? 10.988 -10.959 -7.897 1.00 83.81 194 SER A N 1
ATOM 1611 C CA . SER A 1 194 ? 11.330 -12.371 -7.984 1.00 83.81 194 SER A CA 1
ATOM 1612 C C . SER A 1 194 ? 11.757 -12.813 -9.389 1.00 83.81 194 SER A C 1
ATOM 1614 O O . SER A 1 194 ? 11.198 -12.446 -10.425 1.00 83.81 194 SER A O 1
ATOM 1616 N N . SER A 1 195 ? 12.761 -13.688 -9.440 1.00 80.00 195 SER A N 1
ATOM 1617 C CA . SER A 1 195 ? 13.173 -14.364 -10.675 1.00 80.00 195 SER A CA 1
ATOM 1618 C C . SER A 1 195 ? 12.214 -15.487 -11.082 1.00 80.00 195 SER A C 1
ATOM 1620 O O . SER A 1 195 ? 12.207 -15.893 -12.244 1.00 80.00 195 SER A O 1
ATOM 1622 N N . GLU A 1 196 ? 11.352 -15.941 -10.179 1.00 83.88 196 GLU A N 1
ATOM 1623 C CA . GLU A 1 196 ? 10.421 -17.047 -10.388 1.00 83.88 196 GLU A CA 1
ATOM 1624 C C . GLU A 1 196 ? 8.974 -16.562 -10.404 1.00 83.88 196 GLU A C 1
ATOM 1626 O O . GLU A 1 196 ? 8.666 -15.445 -10.021 1.00 83.88 196 GLU A O 1
ATOM 1631 N N . LYS A 1 197 ? 8.060 -17.408 -10.865 1.00 84.44 197 LYS A N 1
ATOM 1632 C CA . LYS A 1 197 ? 6.630 -17.111 -10.844 1.00 84.44 197 LYS A CA 1
ATOM 1633 C C . LYS A 1 197 ? 6.061 -17.410 -9.456 1.00 84.44 197 LYS A C 1
ATOM 1635 O O . LYS A 1 197 ? 6.172 -18.542 -8.986 1.00 84.44 197 LYS A O 1
ATOM 1640 N N . LEU A 1 198 ? 5.416 -16.434 -8.814 1.00 87.38 198 LEU A N 1
ATOM 1641 C CA . LEU A 1 198 ? 4.927 -16.599 -7.439 1.00 87.38 198 LEU A CA 1
ATOM 1642 C C . LEU A 1 198 ? 3.567 -17.292 -7.328 1.00 87.38 198 LEU A C 1
ATOM 1644 O O . LEU A 1 198 ? 3.315 -17.995 -6.344 1.00 87.38 198 LEU A O 1
ATOM 1648 N N . PHE A 1 199 ? 2.710 -17.141 -8.339 1.00 88.38 199 PHE A N 1
ATOM 1649 C CA . PHE A 1 199 ? 1.369 -17.724 -8.381 1.00 88.38 199 PHE A CA 1
ATOM 1650 C C . PHE A 1 199 ? 1.133 -18.485 -9.684 1.00 88.38 199 PHE A C 1
ATOM 1652 O O . PHE A 1 199 ? 1.325 -17.953 -10.776 1.00 88.38 199 PHE A O 1
ATOM 1659 N N . ASN A 1 200 ? 0.656 -19.722 -9.588 1.00 86.00 200 ASN A N 1
ATOM 1660 C CA . ASN A 1 200 ? 0.117 -20.465 -10.723 1.00 86.00 200 ASN A CA 1
ATOM 1661 C C . ASN A 1 200 ? -1.208 -19.838 -11.167 1.00 86.00 200 ASN A C 1
ATOM 1663 O O . ASN A 1 200 ? -1.970 -19.367 -10.330 1.00 86.00 200 ASN A O 1
ATOM 1667 N N . GLY A 1 201 ? -1.487 -19.843 -12.471 1.00 82.25 201 GLY A N 1
ATOM 1668 C CA . GLY A 1 201 ? -2.686 -19.207 -13.036 1.00 82.25 201 GLY A CA 1
ATOM 1669 C C . GLY A 1 201 ? -2.525 -17.723 -13.388 1.00 82.25 201 GLY A C 1
ATOM 1670 O O . GLY A 1 201 ? -3.342 -17.207 -14.138 1.00 82.25 201 GLY A O 1
ATOM 1671 N N . LEU A 1 202 ? -1.446 -17.061 -12.949 1.00 85.06 202 LEU A N 1
ATOM 1672 C CA . LEU A 1 202 ? -1.103 -15.693 -13.366 1.00 85.06 202 LEU A CA 1
ATOM 1673 C C . LEU A 1 202 ? 0.072 -15.660 -14.338 1.00 85.06 202 LEU A C 1
ATOM 1675 O O . LEU A 1 202 ? 0.888 -16.578 -14.367 1.00 85.06 202 LEU A O 1
ATOM 1679 N N . LYS A 1 203 ? 0.178 -14.627 -15.170 1.00 80.56 203 LYS A N 1
ATOM 1680 C CA . LYS A 1 203 ? 1.386 -14.402 -15.974 1.00 80.56 203 LYS A CA 1
ATOM 1681 C C . LYS A 1 203 ? 2.479 -13.859 -15.047 1.00 80.56 203 LYS A C 1
ATOM 1683 O O . LYS A 1 203 ? 2.173 -13.030 -14.200 1.00 80.56 203 LYS A O 1
ATOM 1688 N N . LYS A 1 204 ? 3.723 -14.343 -15.183 1.00 78.06 204 LYS A N 1
ATOM 1689 C CA . LYS A 1 204 ? 4.844 -13.767 -14.426 1.00 78.06 204 LYS A CA 1
ATOM 1690 C C . LYS A 1 204 ? 5.033 -12.325 -14.878 1.00 78.06 204 LYS A C 1
ATOM 1692 O O . LYS A 1 204 ? 5.060 -12.060 -16.082 1.00 78.06 204 LYS A O 1
ATOM 1697 N N . MET A 1 205 ? 5.188 -11.440 -13.910 1.00 70.31 205 MET A N 1
ATOM 1698 C CA . MET A 1 205 ? 5.387 -10.034 -14.153 1.00 70.31 205 MET A CA 1
ATOM 1699 C C . MET A 1 205 ? 6.878 -9.723 -14.343 1.00 70.31 205 MET A C 1
ATOM 1701 O O . MET A 1 205 ? 7.704 -9.994 -13.475 1.00 70.31 205 MET A O 1
ATOM 1705 N N . GLU A 1 206 ? 7.234 -9.158 -15.496 1.00 66.31 206 GLU A N 1
ATOM 1706 C CA . GLU A 1 206 ? 8.540 -8.503 -15.695 1.00 66.31 206 GLU A CA 1
ATOM 1707 C C . GLU A 1 206 ? 8.426 -6.973 -15.561 1.00 66.31 206 GLU A C 1
ATOM 1709 O O . GLU A 1 206 ? 9.435 -6.274 -15.449 1.00 66.31 206 GLU A O 1
ATOM 1714 N N . GLU A 1 207 ? 7.196 -6.451 -15.590 1.00 66.00 207 GLU A N 1
ATOM 1715 C CA . GLU A 1 207 ? 6.837 -5.032 -15.680 1.00 66.00 207 GLU A CA 1
ATOM 1716 C C . GLU A 1 207 ? 5.504 -4.769 -15.012 1.00 66.00 207 GLU A C 1
ATOM 1718 O O . GLU A 1 207 ? 4.658 -5.655 -15.000 1.00 66.00 207 GLU A O 1
ATOM 1723 N N . PHE A 1 208 ? 5.290 -3.542 -14.542 1.00 66.88 208 PHE A N 1
ATOM 1724 C CA . PHE A 1 208 ? 4.001 -3.167 -13.990 1.00 66.88 208 PHE A CA 1
ATOM 1725 C C . PHE A 1 208 ? 2.856 -3.247 -15.017 1.00 66.88 208 PHE A C 1
ATOM 1727 O O . PHE A 1 208 ? 3.011 -2.867 -16.169 1.00 66.88 208 PHE A O 1
ATOM 1734 N N . ASP A 1 209 ? 1.704 -3.745 -14.572 1.00 74.56 209 ASP A N 1
ATOM 1735 C CA . ASP A 1 209 ? 0.488 -3.993 -15.343 1.00 74.56 209 ASP A CA 1
ATOM 1736 C C . ASP A 1 209 ? -0.695 -3.903 -14.367 1.00 74.56 209 ASP A C 1
ATOM 1738 O O . ASP A 1 209 ? -0.768 -4.642 -13.375 1.00 74.56 209 ASP A O 1
ATOM 1742 N N . PHE A 1 210 ? -1.613 -2.973 -14.637 1.00 74.69 210 PHE A N 1
ATOM 1743 C CA . PHE A 1 210 ? -2.762 -2.709 -13.782 1.00 74.69 210 PHE A CA 1
ATOM 1744 C C . PHE A 1 210 ? -3.691 -3.917 -13.666 1.00 74.69 210 PHE A C 1
ATOM 1746 O O . PHE A 1 210 ? -4.212 -4.203 -12.587 1.00 74.69 210 PHE A O 1
ATOM 1753 N N . GLU A 1 211 ? -3.908 -4.632 -14.771 1.00 79.81 211 GLU A N 1
ATOM 1754 C CA . GLU A 1 211 ? -4.803 -5.786 -14.816 1.00 79.81 211 GLU A CA 1
ATOM 1755 C C . GLU A 1 211 ? -4.262 -6.898 -13.915 1.00 79.81 211 GLU A C 1
ATOM 1757 O O . GLU A 1 211 ? -4.989 -7.518 -13.134 1.00 79.81 211 GLU A O 1
ATOM 1762 N N . ILE A 1 212 ? -2.946 -7.092 -13.943 1.00 79.12 212 ILE A N 1
ATOM 1763 C CA . ILE A 1 212 ? -2.263 -8.030 -13.058 1.00 79.12 212 ILE A CA 1
ATOM 1764 C C . ILE A 1 212 ? -2.301 -7.535 -11.599 1.00 79.12 212 ILE A C 1
ATOM 1766 O O . ILE A 1 212 ? -2.526 -8.345 -10.697 1.00 79.12 212 ILE A O 1
ATOM 1770 N N . TYR A 1 213 ? -2.181 -6.230 -11.329 1.00 81.75 213 TYR A N 1
ATOM 1771 C CA . TYR A 1 213 ? -2.370 -5.698 -9.971 1.00 81.75 213 TYR A CA 1
ATOM 1772 C C . TYR A 1 213 ? -3.785 -5.950 -9.424 1.00 81.75 213 TYR A C 1
ATOM 1774 O O . TYR A 1 213 ? -3.935 -6.378 -8.277 1.00 81.75 213 TYR A O 1
ATOM 1782 N N . LEU A 1 214 ? -4.825 -5.778 -10.245 1.00 86.44 214 LEU A N 1
ATOM 1783 C CA . LEU A 1 214 ? -6.197 -6.140 -9.876 1.00 86.44 214 LEU A CA 1
ATOM 1784 C C . LEU A 1 214 ? -6.330 -7.635 -9.558 1.00 86.44 214 LEU A C 1
ATOM 1786 O O . LEU A 1 214 ? -7.070 -7.999 -8.642 1.00 86.44 214 LEU A O 1
ATOM 1790 N N . ASN A 1 215 ? -5.577 -8.498 -10.243 1.00 89.00 215 ASN A N 1
ATOM 1791 C CA . ASN A 1 215 ? -5.530 -9.919 -9.910 1.00 89.00 215 ASN A CA 1
ATOM 1792 C C . ASN A 1 215 ? -4.897 -10.181 -8.533 1.00 89.00 215 ASN A C 1
ATOM 1794 O O . ASN A 1 215 ? -5.377 -11.053 -7.811 1.00 89.00 215 ASN A O 1
ATOM 1798 N N . TYR A 1 216 ? -3.879 -9.421 -8.115 1.00 89.62 216 TYR A N 1
ATOM 1799 C CA . TYR A 1 216 ? -3.346 -9.518 -6.747 1.00 89.62 216 TYR A CA 1
ATOM 1800 C C . TYR A 1 216 ? -4.331 -9.014 -5.691 1.00 89.62 216 TYR A C 1
ATOM 1802 O O . TYR A 1 216 ? -4.429 -9.626 -4.624 1.00 89.62 216 TYR A O 1
ATOM 1810 N N . ILE A 1 217 ? -5.116 -7.974 -6.002 1.00 89.75 217 ILE A N 1
ATOM 1811 C CA . ILE A 1 217 ? -6.223 -7.531 -5.140 1.00 89.75 217 ILE A CA 1
ATOM 1812 C C . ILE A 1 217 ? -7.223 -8.679 -5.000 1.00 89.75 217 ILE A C 1
ATOM 1814 O O . ILE A 1 217 ? -7.596 -9.055 -3.890 1.00 89.75 217 ILE A O 1
ATOM 1818 N N . TYR A 1 218 ? -7.611 -9.284 -6.120 1.00 90.44 218 TYR A N 1
ATOM 1819 C CA . TYR A 1 218 ? -8.531 -10.411 -6.144 1.00 90.44 218 TYR A CA 1
ATOM 1820 C C . TYR A 1 218 ? -8.019 -11.619 -5.340 1.00 90.44 218 TYR A C 1
ATOM 1822 O O . TYR A 1 218 ? -8.773 -12.165 -4.535 1.00 90.44 218 TYR A O 1
ATOM 1830 N N . ILE A 1 219 ? -6.744 -12.003 -5.490 1.00 91.12 219 ILE A N 1
ATOM 1831 C CA . ILE A 1 219 ? -6.121 -13.075 -4.694 1.00 91.12 219 ILE A CA 1
ATOM 1832 C C . ILE A 1 219 ? -6.205 -12.754 -3.204 1.00 91.12 219 ILE A C 1
ATOM 1834 O O . ILE A 1 219 ? -6.649 -13.592 -2.423 1.00 91.12 219 ILE A O 1
ATOM 1838 N N . SER A 1 220 ? -5.770 -11.554 -2.823 1.00 92.56 220 SER A N 1
ATOM 1839 C CA . SER A 1 220 ? -5.677 -11.135 -1.429 1.00 92.56 220 SER A CA 1
ATOM 1840 C C . SER A 1 220 ? -7.053 -11.126 -0.759 1.00 92.56 220 SER A C 1
ATOM 1842 O O . SER A 1 220 ? -7.274 -11.815 0.234 1.00 92.56 220 SER A O 1
ATOM 1844 N N . PHE A 1 221 ? -8.050 -10.468 -1.360 1.00 91.50 221 PHE A N 1
ATOM 1845 C CA . PHE A 1 221 ? -9.416 -10.497 -0.830 1.00 91.50 221 PHE A CA 1
ATOM 1846 C C . PHE A 1 221 ? -10.037 -11.899 -0.872 1.00 91.50 221 PHE A C 1
ATOM 1848 O O . PHE A 1 221 ? -10.789 -12.258 0.037 1.00 91.50 221 PHE A O 1
ATOM 1855 N N . GLY A 1 222 ? -9.714 -12.714 -1.879 1.00 90.00 222 GLY A N 1
ATOM 1856 C CA . GLY A 1 222 ? -10.145 -14.108 -1.968 1.00 90.00 222 GLY A CA 1
ATOM 1857 C C . GLY A 1 222 ? -9.596 -14.975 -0.831 1.00 90.00 222 GLY A C 1
ATOM 1858 O O . GLY A 1 222 ? -10.343 -15.774 -0.268 1.00 90.00 222 GLY A O 1
ATOM 1859 N N . ALA A 1 223 ? -8.326 -14.790 -0.462 1.00 90.12 223 ALA A N 1
ATOM 1860 C CA . ALA A 1 223 ? -7.695 -15.457 0.675 1.00 90.12 223 ALA A CA 1
ATOM 1861 C C . ALA A 1 223 ? -8.253 -14.943 2.009 1.00 90.12 223 ALA A C 1
ATOM 1863 O O . ALA A 1 223 ? -8.669 -15.732 2.856 1.00 90.12 223 ALA A O 1
ATOM 1864 N N . LEU A 1 224 ? -8.354 -13.620 2.160 1.00 89.81 224 LEU A N 1
ATOM 1865 C CA . LEU A 1 224 ? -8.861 -12.959 3.362 1.00 89.81 224 LEU A CA 1
ATOM 1866 C C . LEU A 1 224 ? -10.304 -13.382 3.698 1.00 89.81 224 LEU A C 1
ATOM 1868 O O . LEU A 1 224 ? -10.633 -13.579 4.866 1.00 89.81 224 LEU A O 1
ATOM 1872 N N . THR A 1 225 ? -11.150 -13.554 2.670 1.00 87.31 225 THR A N 1
ATOM 1873 C CA . THR A 1 225 ? -12.555 -14.000 2.792 1.00 87.31 225 THR A CA 1
ATOM 1874 C C . THR A 1 225 ? -12.719 -15.515 2.830 1.00 87.31 225 THR A C 1
ATOM 1876 O O . THR A 1 225 ? -13.839 -15.991 3.003 1.00 87.31 225 THR A O 1
ATOM 1879 N N . THR A 1 226 ? -11.647 -16.289 2.650 1.00 88.31 226 THR A N 1
ATOM 1880 C CA . THR A 1 226 ? -11.682 -17.754 2.478 1.00 88.31 226 THR A CA 1
ATOM 1881 C C . THR A 1 226 ? -12.526 -18.253 1.299 1.00 88.31 226 THR A C 1
ATOM 1883 O O . THR A 1 226 ? -12.795 -19.447 1.210 1.00 88.31 226 THR A O 1
ATOM 1886 N N . VAL A 1 227 ? -12.930 -17.373 0.374 1.00 86.00 227 VAL A N 1
ATOM 1887 C CA . VAL A 1 227 ? -13.691 -17.771 -0.819 1.00 86.00 227 VAL A CA 1
ATOM 1888 C C . VAL A 1 227 ? -12.773 -18.516 -1.781 1.00 86.00 227 VAL A C 1
ATOM 1890 O O . VAL A 1 227 ? -13.081 -19.636 -2.175 1.00 86.00 227 VAL A O 1
ATOM 1893 N N . GLY A 1 228 ? -11.622 -17.913 -2.101 1.00 77.69 228 GLY A N 1
ATOM 1894 C CA . GLY A 1 228 ? -10.659 -18.434 -3.072 1.00 77.69 228 GLY A CA 1
ATOM 1895 C C . GLY A 1 228 ? -11.227 -18.599 -4.491 1.00 77.69 228 GLY A C 1
ATOM 1896 O O . GLY A 1 228 ? -12.400 -18.881 -4.705 1.00 77.69 228 GLY A O 1
ATOM 1897 N N . SER A 1 229 ? -10.387 -18.435 -5.512 1.00 71.12 229 SER A N 1
ATOM 1898 C CA . SER A 1 229 ? -10.817 -18.673 -6.900 1.00 71.12 229 SER A CA 1
ATOM 1899 C C . SER A 1 229 ? -10.665 -20.129 -7.339 1.00 71.12 229 SER A C 1
ATOM 1901 O O . SER A 1 229 ? -11.238 -20.538 -8.344 1.00 71.12 229 SER A O 1
ATOM 1903 N N . GLY A 1 230 ? -9.813 -20.897 -6.649 1.00 75.06 230 GLY A N 1
ATOM 1904 C CA . GLY A 1 230 ? -9.371 -22.241 -7.048 1.00 75.06 230 GLY A CA 1
ATOM 1905 C C . GLY A 1 230 ? -8.482 -22.277 -8.302 1.00 75.06 230 GLY A C 1
ATOM 1906 O O . GLY A 1 230 ? -7.666 -23.181 -8.451 1.00 75.06 230 GLY A O 1
ATOM 1907 N N . THR A 1 231 ? -8.590 -21.280 -9.181 1.00 81.44 231 THR A N 1
ATOM 1908 C CA . THR A 1 231 ? -7.827 -21.146 -10.431 1.00 81.44 231 THR A CA 1
ATOM 1909 C C . THR A 1 231 ? -6.426 -20.575 -10.232 1.00 81.44 231 THR A C 1
ATOM 1911 O O . THR A 1 231 ? -5.524 -20.877 -11.013 1.00 81.44 231 THR A O 1
ATOM 1914 N N . ILE A 1 232 ? -6.230 -19.769 -9.185 1.00 85.94 232 ILE A N 1
ATOM 1915 C CA . ILE A 1 232 ? -4.952 -19.139 -8.858 1.00 85.94 232 ILE A CA 1
ATOM 1916 C C . ILE A 1 232 ? -4.437 -19.743 -7.555 1.00 85.94 232 ILE A C 1
ATOM 1918 O O . ILE A 1 232 ? -5.145 -19.766 -6.549 1.00 85.94 232 ILE A O 1
ATOM 1922 N N . THR A 1 233 ? -3.203 -20.248 -7.564 1.00 86.12 233 THR A N 1
ATOM 1923 C CA . THR A 1 233 ? -2.608 -20.908 -6.390 1.00 86.12 233 THR A CA 1
ATOM 1924 C C . THR A 1 233 ? -1.184 -20.437 -6.141 1.00 86.12 233 THR A C 1
ATOM 1926 O O . THR A 1 233 ? -0.411 -20.229 -7.074 1.00 86.12 233 THR A O 1
ATOM 1929 N N . ALA A 1 234 ? -0.813 -20.275 -4.871 1.00 88.75 234 ALA A N 1
ATOM 1930 C CA . ALA A 1 234 ? 0.539 -19.885 -4.490 1.00 88.75 234 ALA A CA 1
ATOM 1931 C C . ALA A 1 234 ? 1.551 -20.984 -4.870 1.00 88.75 234 ALA A C 1
ATOM 1933 O O . ALA A 1 234 ? 1.488 -22.118 -4.381 1.00 88.75 234 ALA A O 1
ATOM 1934 N N . ALA A 1 235 ? 2.501 -20.652 -5.743 1.00 87.25 235 ALA A N 1
ATOM 1935 C CA . ALA A 1 235 ? 3.503 -21.592 -6.235 1.00 87.25 235 ALA A CA 1
ATOM 1936 C C . ALA A 1 235 ? 4.641 -21.768 -5.218 1.00 87.25 235 ALA A C 1
ATOM 1938 O O . ALA A 1 235 ? 5.008 -22.897 -4.893 1.00 87.25 235 ALA A O 1
ATOM 1939 N N . ASN A 1 236 ? 5.136 -20.657 -4.666 1.00 87.56 236 ASN A N 1
ATOM 1940 C CA . ASN A 1 236 ? 6.283 -20.612 -3.761 1.00 87.56 236 ASN A CA 1
ATOM 1941 C C . ASN A 1 236 ? 5.889 -20.857 -2.286 1.00 87.56 236 ASN A C 1
ATOM 1943 O O . ASN A 1 236 ? 4.838 -20.402 -1.830 1.00 87.56 236 ASN A O 1
ATOM 1947 N N . ILE A 1 237 ? 6.754 -21.534 -1.519 1.00 88.12 237 ILE A N 1
ATOM 1948 C CA . ILE A 1 237 ? 6.573 -21.820 -0.083 1.00 88.12 237 ILE A CA 1
ATOM 1949 C C . ILE A 1 237 ? 6.350 -20.552 0.758 1.00 88.12 237 ILE A C 1
ATOM 1951 O O . ILE A 1 237 ? 5.475 -20.536 1.622 1.00 88.12 237 ILE A O 1
ATOM 1955 N N . TRP A 1 238 ? 7.086 -19.475 0.481 1.00 88.44 238 TRP A N 1
ATOM 1956 C CA . TRP A 1 238 ? 6.989 -18.221 1.231 1.00 88.44 238 TRP A CA 1
ATOM 1957 C C . TRP A 1 238 ? 5.665 -17.515 0.974 1.00 88.44 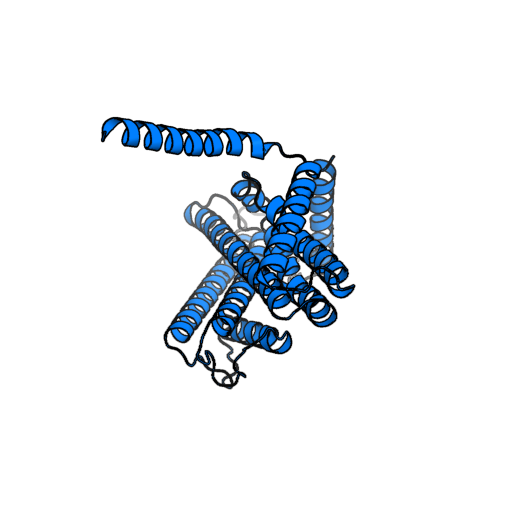238 TRP A C 1
ATOM 1959 O O . TRP A 1 238 ? 5.040 -17.004 1.899 1.00 88.44 238 TRP A O 1
ATOM 1969 N N . ILE A 1 239 ? 5.200 -17.559 -0.273 1.00 90.44 239 ILE A N 1
ATOM 1970 C CA . ILE A 1 239 ? 3.911 -16.993 -0.662 1.00 90.44 239 ILE A CA 1
ATOM 1971 C C . ILE A 1 239 ? 2.775 -17.801 -0.049 1.00 90.44 239 ILE A C 1
ATOM 1973 O O . ILE A 1 239 ? 1.870 -17.210 0.523 1.00 90.44 239 ILE A O 1
ATOM 1977 N N . ARG A 1 240 ? 2.866 -19.138 -0.045 1.00 90.25 240 ARG A N 1
ATOM 1978 C CA . ARG A 1 240 ? 1.904 -19.990 0.673 1.00 90.25 240 ARG A CA 1
ATOM 1979 C C . ARG A 1 240 ? 1.826 -19.622 2.151 1.00 90.25 240 ARG A C 1
ATOM 1981 O O . ARG A 1 240 ? 0.728 -19.471 2.676 1.00 90.25 240 ARG A O 1
ATOM 1988 N N . LEU A 1 241 ? 2.971 -19.445 2.813 1.00 92.06 241 LEU A N 1
ATOM 1989 C CA . LEU A 1 241 ? 3.011 -19.046 4.220 1.00 92.06 241 LEU A CA 1
ATOM 1990 C C . LEU A 1 241 ? 2.354 -17.676 4.434 1.00 92.06 241 LEU A C 1
ATOM 1992 O O . LEU A 1 241 ? 1.581 -17.513 5.375 1.00 92.06 241 LEU A O 1
ATOM 1996 N N . MET A 1 242 ? 2.612 -16.711 3.551 1.00 90.88 242 MET A N 1
ATOM 1997 C CA . MET A 1 242 ? 1.989 -15.390 3.622 1.00 90.88 242 MET A CA 1
ATOM 1998 C C . MET A 1 242 ? 0.481 -15.427 3.379 1.00 90.88 242 MET A C 1
ATOM 2000 O O . MET A 1 242 ? -0.249 -14.780 4.120 1.00 90.88 242 MET A O 1
ATOM 2004 N N . THR A 1 243 ? -0.003 -16.216 2.419 1.00 91.06 243 THR A N 1
ATOM 2005 C CA . THR A 1 243 ? -1.443 -16.413 2.195 1.00 91.06 243 THR A CA 1
ATOM 2006 C C . THR A 1 243 ? -2.112 -17.065 3.410 1.00 91.06 243 THR A C 1
ATOM 2008 O O . THR A 1 243 ? -3.225 -16.696 3.782 1.00 91.06 243 THR A O 1
ATOM 2011 N N . VAL A 1 244 ? -1.430 -17.995 4.092 1.00 91.62 244 VAL A N 1
ATOM 2012 C CA . VAL A 1 244 ? -1.919 -18.565 5.361 1.00 91.62 244 VAL A CA 1
ATOM 2013 C C . VAL A 1 244 ? -1.978 -17.496 6.454 1.00 91.62 244 VAL A C 1
ATOM 2015 O O . VAL A 1 244 ? -2.988 -17.399 7.147 1.00 91.62 244 VAL A O 1
ATOM 2018 N N . GLN A 1 245 ? -0.938 -16.670 6.597 1.00 90.94 245 GLN A N 1
ATOM 2019 C CA . GLN A 1 245 ? -0.929 -15.561 7.559 1.00 90.94 245 GLN A CA 1
ATOM 2020 C C . GLN A 1 245 ? -2.055 -14.559 7.287 1.00 90.94 245 GLN A C 1
ATOM 2022 O O . GLN A 1 245 ? -2.761 -14.167 8.213 1.00 90.94 245 GLN A O 1
ATOM 2027 N N . GLU A 1 246 ? -2.254 -14.186 6.024 1.00 92.00 246 GLU A N 1
ATOM 2028 C CA . GLU A 1 246 ? -3.344 -13.318 5.585 1.00 92.00 246 GLU A CA 1
ATOM 2029 C C . GLU A 1 246 ? -4.708 -13.906 5.958 1.00 92.00 246 GLU A C 1
ATOM 2031 O O . GLU A 1 246 ? -5.535 -13.229 6.565 1.00 92.00 246 GLU A O 1
ATOM 2036 N N . THR A 1 247 ? -4.914 -15.194 5.678 1.00 91.38 247 THR A N 1
ATOM 2037 C CA . THR A 1 247 ? -6.152 -15.904 6.017 1.00 91.38 247 THR A CA 1
ATOM 2038 C C . THR A 1 247 ? -6.392 -15.916 7.530 1.00 91.38 247 THR A C 1
ATOM 2040 O O . THR A 1 247 ? -7.493 -15.618 7.994 1.00 91.38 247 THR A O 1
ATOM 2043 N N . MET A 1 248 ? -5.356 -16.203 8.328 1.00 89.62 248 MET A N 1
ATOM 2044 C CA . MET A 1 248 ? -5.438 -16.165 9.793 1.00 89.62 248 MET A CA 1
ATOM 2045 C C . MET A 1 248 ? -5.801 -14.768 10.308 1.00 89.62 248 MET A C 1
ATOM 2047 O O . MET A 1 248 ? -6.640 -14.645 11.201 1.00 89.62 248 MET A O 1
ATOM 2051 N N . LEU A 1 249 ? -5.217 -13.713 9.730 1.00 87.38 249 LEU A N 1
ATOM 2052 C CA . LEU A 1 249 ? -5.561 -12.330 10.059 1.00 87.38 249 LEU A CA 1
ATOM 2053 C C . LEU A 1 249 ? -7.008 -11.995 9.672 1.00 87.38 249 LEU A C 1
ATOM 2055 O O . LEU A 1 249 ? -7.705 -11.355 10.456 1.00 87.38 249 LEU A O 1
ATOM 2059 N N . GLY A 1 250 ? -7.488 -12.461 8.517 1.00 87.56 250 GLY A N 1
ATOM 2060 C CA . GLY A 1 250 ? -8.880 -12.297 8.087 1.00 87.56 250 GLY A CA 1
ATOM 2061 C C . GLY A 1 250 ? -9.875 -12.939 9.057 1.00 87.56 250 GLY A C 1
ATOM 2062 O O . GLY A 1 250 ? -10.813 -12.283 9.521 1.00 87.56 250 GLY A O 1
ATOM 2063 N N . ILE A 1 251 ? -9.628 -14.192 9.452 1.00 88.19 251 ILE A N 1
ATOM 2064 C CA . ILE A 1 251 ? -10.438 -14.914 10.452 1.00 88.19 251 ILE A CA 1
ATOM 2065 C C . ILE A 1 251 ? -10.406 -14.191 11.804 1.00 88.19 251 ILE A C 1
ATOM 2067 O O . ILE A 1 251 ? -11.430 -14.042 12.473 1.00 88.19 251 ILE A O 1
ATOM 2071 N N . PHE A 1 252 ? -9.238 -13.696 12.208 1.00 84.19 252 PHE A N 1
ATOM 2072 C CA . PHE A 1 252 ? -9.091 -12.945 13.447 1.00 84.19 252 PHE A CA 1
ATOM 2073 C C . PHE A 1 252 ? -9.912 -11.646 13.430 1.00 84.19 252 PHE A C 1
ATOM 2075 O O . PHE A 1 252 ? -10.680 -11.384 14.356 1.00 84.19 252 PHE A O 1
ATOM 2082 N N . ILE A 1 253 ? -9.813 -10.855 12.359 1.00 83.12 253 ILE A N 1
ATOM 2083 C CA . ILE A 1 253 ? -10.534 -9.581 12.207 1.00 83.12 253 ILE A CA 1
ATOM 2084 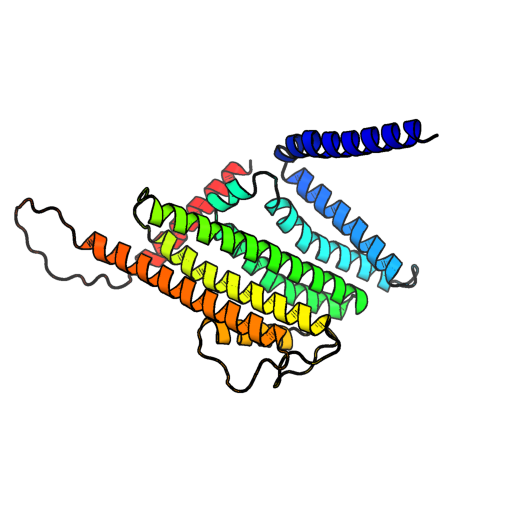C C . ILE A 1 253 ? -12.047 -9.801 12.166 1.00 83.12 253 ILE A C 1
ATOM 2086 O O . ILE A 1 253 ? -12.789 -9.050 12.803 1.00 83.12 253 ILE A O 1
ATOM 2090 N N . THR A 1 254 ? -12.517 -10.829 11.462 1.00 82.69 254 THR A N 1
ATOM 2091 C CA . THR A 1 254 ? -13.950 -11.162 11.381 1.00 82.69 254 THR A CA 1
ATOM 2092 C C . THR A 1 254 ? -14.491 -11.643 12.729 1.00 82.69 254 THR A C 1
ATOM 2094 O O . THR A 1 254 ? -15.540 -11.169 13.165 1.00 82.69 254 THR A O 1
ATOM 2097 N N . SER A 1 255 ? -13.740 -12.476 13.455 1.00 82.94 255 SER A N 1
ATOM 2098 C CA . SER A 1 255 ? -14.100 -12.921 14.813 1.00 82.94 255 SER A CA 1
ATOM 2099 C C . SER A 1 255 ? -14.181 -11.752 15.803 1.00 82.94 255 SER A C 1
ATOM 2101 O O . SER A 1 255 ? -15.124 -11.647 16.594 1.00 82.94 255 SER A O 1
ATOM 2103 N N . PHE A 1 256 ? -13.228 -10.818 15.724 1.00 77.25 256 PHE A N 1
ATOM 2104 C CA . PHE A 1 256 ? -13.280 -9.583 16.505 1.00 77.25 256 PHE A CA 1
ATOM 2105 C C . PHE A 1 256 ? -14.484 -8.723 16.112 1.00 77.25 256 PHE A C 1
ATOM 2107 O O . PHE A 1 256 ? -15.235 -8.307 16.990 1.00 77.25 256 PHE A O 1
ATOM 2114 N N . SER A 1 257 ? -14.723 -8.511 14.813 1.00 77.69 257 SER A N 1
ATOM 2115 C CA . SER A 1 257 ? -15.883 -7.757 14.301 1.00 77.69 257 SER A CA 1
ATOM 2116 C C . SER A 1 257 ? -17.193 -8.270 14.889 1.00 77.69 257 SER A C 1
ATOM 2118 O O . SER A 1 257 ? -17.999 -7.490 15.391 1.00 77.69 257 SER A O 1
ATOM 2120 N N . LEU A 1 258 ? -17.377 -9.590 14.874 1.00 79.19 258 LEU A N 1
ATOM 2121 C CA . LEU A 1 258 ? -18.571 -10.249 15.380 1.00 79.19 258 LEU A CA 1
ATOM 2122 C C . LEU A 1 258 ? -18.779 -9.987 16.880 1.00 79.19 258 LEU A C 1
ATOM 2124 O O . LEU A 1 258 ? -19.892 -9.687 17.308 1.00 79.19 258 LEU A O 1
ATOM 2128 N N . THR A 1 259 ? -17.698 -10.009 17.664 1.00 76.19 259 THR A N 1
ATOM 2129 C CA . THR A 1 259 ? -17.724 -9.688 19.102 1.00 76.19 259 THR A CA 1
ATOM 2130 C C . THR A 1 259 ? -18.212 -8.258 19.353 1.00 76.19 259 THR A C 1
ATOM 2132 O O . THR A 1 259 ? -19.047 -8.031 20.227 1.00 76.19 259 THR A O 1
ATOM 2135 N N . PHE A 1 260 ? -17.748 -7.288 18.560 1.00 73.88 260 PHE A N 1
ATOM 2136 C CA . PHE A 1 260 ? -18.202 -5.899 18.672 1.00 73.88 260 PHE A CA 1
ATOM 2137 C C . PHE A 1 260 ? -19.671 -5.733 18.272 1.00 73.88 260 PHE A C 1
ATOM 2139 O O . PHE A 1 260 ? -20.410 -5.032 18.962 1.00 73.88 260 PHE A O 1
ATOM 2146 N N . ILE A 1 261 ? -20.116 -6.402 17.204 1.00 75.12 261 ILE A N 1
ATOM 2147 C CA . ILE A 1 261 ? -21.520 -6.370 16.769 1.00 75.12 261 ILE A CA 1
ATOM 2148 C C . ILE A 1 261 ? -22.429 -6.935 17.868 1.00 75.12 261 ILE A C 1
ATOM 2150 O O . ILE A 1 261 ? -23.398 -6.282 18.255 1.00 75.12 261 ILE A O 1
ATOM 2154 N N . PHE A 1 262 ? -22.094 -8.098 18.435 1.00 75.19 262 PHE A N 1
ATOM 2155 C CA . PHE A 1 262 ? -22.872 -8.681 19.529 1.00 75.19 262 PHE A CA 1
ATOM 2156 C C . PHE A 1 262 ? -22.811 -7.862 20.817 1.00 75.19 262 PHE A C 1
ATOM 2158 O O . PHE A 1 262 ? -23.807 -7.797 21.528 1.00 75.19 262 PHE A O 1
ATOM 2165 N N . SER A 1 263 ? -21.693 -7.193 21.107 1.00 71.69 263 SER A N 1
ATOM 2166 C CA . SER A 1 263 ? -21.597 -6.289 22.256 1.00 71.69 263 SER A CA 1
ATOM 2167 C C . SER A 1 263 ? -22.553 -5.097 22.136 1.00 71.69 263 SER A C 1
ATOM 2169 O O . SER A 1 263 ? -23.180 -4.737 23.128 1.00 71.69 263 SER A O 1
ATOM 2171 N N . VAL A 1 264 ? -22.714 -4.528 20.935 1.00 68.69 264 VAL A N 1
ATOM 2172 C CA . VAL A 1 264 ? -23.660 -3.426 20.674 1.00 68.69 264 VAL A CA 1
ATOM 2173 C C . VAL A 1 264 ? -25.113 -3.904 20.691 1.00 68.69 264 VAL A C 1
ATOM 2175 O O . VAL A 1 264 ? -25.988 -3.196 21.179 1.00 68.69 264 VAL A O 1
ATOM 2178 N N . LEU A 1 265 ? -25.388 -5.100 20.167 1.00 67.62 265 LEU A N 1
ATOM 2179 C CA . LEU A 1 265 ? -26.740 -5.671 20.177 1.00 67.62 265 LEU A CA 1
ATOM 2180 C C . LEU A 1 265 ? -27.160 -6.129 21.583 1.00 67.62 265 LEU A C 1
ATOM 2182 O O . LEU A 1 265 ? -28.307 -5.943 21.977 1.00 67.62 265 LEU A O 1
ATOM 2186 N N . GLY A 1 266 ? -26.234 -6.703 22.353 1.00 60.81 266 GLY A N 1
ATOM 2187 C CA . GLY A 1 266 ? -26.476 -7.194 23.709 1.00 60.81 266 GLY A CA 1
ATOM 2188 C C . GLY A 1 266 ? -26.628 -6.082 24.747 1.00 60.81 266 GLY A C 1
ATOM 2189 O O . GLY A 1 266 ? -27.403 -6.239 25.689 1.00 60.81 266 GLY A O 1
ATOM 2190 N N . SER A 1 267 ? -25.960 -4.937 24.563 1.00 55.06 267 SER A N 1
ATOM 2191 C CA . SER A 1 267 ? -26.134 -3.768 25.437 1.00 55.06 267 SER A CA 1
ATOM 2192 C C . SER A 1 267 ? -27.497 -3.087 25.270 1.00 55.06 267 SER A C 1
ATOM 2194 O O . SER A 1 267 ? -27.967 -2.446 26.206 1.00 55.06 267 SER A O 1
ATOM 2196 N N . GLY A 1 268 ? -28.175 -3.278 24.131 1.00 48.09 268 GLY A N 1
ATOM 2197 C CA . GLY A 1 268 ? -29.546 -2.807 23.908 1.00 48.09 268 GLY A CA 1
ATOM 2198 C C . GLY A 1 268 ? -30.622 -3.570 24.695 1.00 48.09 268 GLY A C 1
ATOM 2199 O O . GLY A 1 268 ? -31.721 -3.051 24.861 1.00 48.09 268 GLY A O 1
ATOM 2200 N N . ASN A 1 269 ? -30.308 -4.762 25.219 1.00 38.38 269 ASN A N 1
ATOM 2201 C CA . ASN A 1 269 ? -31.258 -5.631 25.931 1.00 38.38 269 ASN A CA 1
ATOM 2202 C C . ASN A 1 269 ? -31.087 -5.637 27.461 1.00 38.38 269 ASN A C 1
ATOM 2204 O O . ASN A 1 269 ? -31.754 -6.407 28.150 1.00 38.38 269 ASN A O 1
ATOM 2208 N N . LEU A 1 270 ? -30.220 -4.786 28.014 1.00 38.62 270 LEU A N 1
ATOM 2209 C CA . LEU A 1 270 ? -30.059 -4.618 29.461 1.00 38.62 270 LEU A CA 1
ATOM 2210 C C . LEU A 1 270 ? -30.668 -3.287 29.916 1.00 38.62 270 LEU A C 1
ATOM 2212 O O . LEU A 1 270 ? -29.984 -2.412 30.443 1.00 38.62 270 LEU A O 1
ATOM 2216 N N . THR A 1 271 ? -31.980 -3.132 29.731 1.00 35.47 271 THR A N 1
ATOM 2217 C CA . THR A 1 271 ? -32.759 -2.181 30.535 1.00 35.47 271 THR A CA 1
ATOM 2218 C C . THR A 1 271 ? -32.642 -2.581 32.011 1.00 35.47 271 THR A C 1
ATOM 2220 O O . THR A 1 271 ? -32.931 -3.737 32.337 1.00 35.47 271 THR A O 1
ATOM 2223 N N . PRO A 1 272 ? -32.229 -1.681 32.923 1.00 33.06 272 PRO A N 1
ATOM 2224 C CA . PRO A 1 272 ? -32.280 -1.969 34.349 1.00 33.06 272 PRO A CA 1
ATOM 2225 C C . PRO A 1 272 ? -33.743 -2.217 34.755 1.00 33.06 272 PRO A C 1
ATOM 2227 O O . PRO A 1 272 ? -34.633 -1.510 34.273 1.00 33.06 272 PRO A O 1
ATOM 2230 N N . PRO A 1 273 ? -34.029 -3.202 35.625 1.00 34.75 273 PRO A N 1
ATOM 2231 C CA . PRO A 1 273 ? -35.384 -3.454 36.074 1.00 34.75 273 PRO A CA 1
ATOM 2232 C C . PRO A 1 273 ? -35.749 -2.351 37.062 1.00 34.75 273 PRO A C 1
ATOM 2234 O O . PRO A 1 273 ? -35.382 -2.427 38.226 1.00 34.75 273 PRO A O 1
ATOM 2237 N N . ASN A 1 274 ? -36.440 -1.315 36.602 1.00 31.41 274 ASN A N 1
ATOM 2238 C CA . ASN A 1 274 ? -37.270 -0.482 37.464 1.00 31.41 274 ASN A CA 1
ATOM 2239 C C . ASN A 1 274 ? -38.504 -0.062 36.668 1.00 31.41 274 ASN A C 1
ATOM 2241 O O . ASN A 1 274 ? -38.402 0.544 35.605 1.00 31.41 274 ASN A O 1
ATOM 2245 N N . GLY A 1 275 ? -39.659 -0.503 37.166 1.00 36.19 275 GLY A N 1
ATOM 2246 C CA . GLY A 1 275 ? -40.934 -0.466 36.469 1.00 36.19 275 GLY A CA 1
ATOM 2247 C C . GLY A 1 275 ? -41.457 0.939 36.197 1.00 36.19 275 GLY A C 1
ATOM 2248 O O . GLY A 1 275 ? -41.280 1.857 36.989 1.00 36.19 275 GLY A O 1
ATOM 2249 N N . THR A 1 276 ? -42.150 1.100 35.080 1.00 31.08 276 THR A N 1
ATOM 2250 C CA . THR A 1 276 ? -43.620 1.180 35.000 1.00 31.08 276 THR A CA 1
ATOM 2251 C C . THR A 1 276 ? -44.001 1.411 33.536 1.00 31.08 276 THR A C 1
ATOM 2253 O O . THR A 1 276 ? -43.347 2.174 32.834 1.00 31.08 276 THR A O 1
ATOM 2256 N N . ASP A 1 277 ? -44.986 0.632 33.098 1.00 31.88 277 ASP A N 1
ATOM 2257 C CA . ASP A 1 277 ? -45.831 0.723 31.903 1.00 31.88 277 ASP A CA 1
ATOM 2258 C C . ASP A 1 277 ? -45.565 1.854 30.888 1.00 31.88 277 ASP A C 1
ATOM 2260 O O . ASP A 1 277 ? -45.735 3.032 31.179 1.00 31.88 277 ASP A O 1
ATOM 2264 N N . ASP A 1 278 ? -45.277 1.490 29.634 1.00 28.83 278 ASP A N 1
ATOM 2265 C CA . ASP A 1 278 ? -46.354 1.411 28.641 1.00 28.83 278 ASP A CA 1
ATOM 2266 C C . ASP A 1 278 ? -45.888 0.743 27.341 1.00 28.83 278 ASP A C 1
ATOM 2268 O O . ASP A 1 278 ? -44.813 1.004 26.795 1.00 28.83 278 ASP A O 1
ATOM 2272 N N . LYS A 1 279 ? -46.738 -0.149 26.835 1.00 34.06 279 LYS A N 1
ATOM 2273 C CA . LYS A 1 279 ? -46.566 -0.840 25.558 1.00 34.06 279 LYS A CA 1
ATOM 2274 C C . LYS A 1 279 ? -46.605 0.162 24.401 1.00 34.06 279 LYS A C 1
ATOM 2276 O O . LYS A 1 279 ? -47.641 0.776 24.159 1.00 34.06 279 LYS A O 1
ATOM 2281 N N . LYS A 1 280 ? -45.554 0.178 23.578 1.00 28.52 280 LYS A N 1
ATOM 2282 C CA . LYS A 1 280 ? -45.709 0.264 22.119 1.00 28.52 280 LYS A CA 1
ATOM 2283 C C . LYS A 1 280 ? -44.833 -0.786 21.453 1.00 28.52 280 LYS A C 1
ATOM 2285 O O . LYS A 1 280 ? -43.610 -0.750 21.519 1.00 28.52 280 LYS A O 1
ATOM 2290 N N . GLU A 1 281 ? -45.529 -1.759 20.884 1.00 27.38 281 GLU A N 1
ATOM 2291 C CA . GLU A 1 281 ? -45.009 -2.810 20.030 1.00 27.38 281 GLU A CA 1
ATOM 2292 C C . GLU A 1 281 ? -44.278 -2.231 18.814 1.00 27.38 281 GLU A C 1
ATOM 2294 O O . GLU A 1 281 ? -44.739 -1.275 18.195 1.00 27.38 281 GLU A O 1
ATOM 2299 N N . GLY A 1 282 ? -43.198 -2.911 18.430 1.00 29.89 282 GLY A N 1
ATOM 2300 C CA . GLY A 1 282 ? -43.008 -3.274 17.031 1.00 29.89 282 GLY A CA 1
ATOM 2301 C C . GLY A 1 282 ? -42.469 -2.201 16.093 1.00 29.89 282 GLY A C 1
ATOM 2302 O O . GLY A 1 282 ? -43.094 -1.922 15.080 1.00 29.89 282 GLY A O 1
ATOM 2303 N N . GLU A 1 283 ? -41.248 -1.726 16.322 1.00 27.02 283 GLU A N 1
ATOM 2304 C CA . GLU A 1 283 ? -40.385 -1.335 15.205 1.00 27.02 283 GLU A CA 1
ATO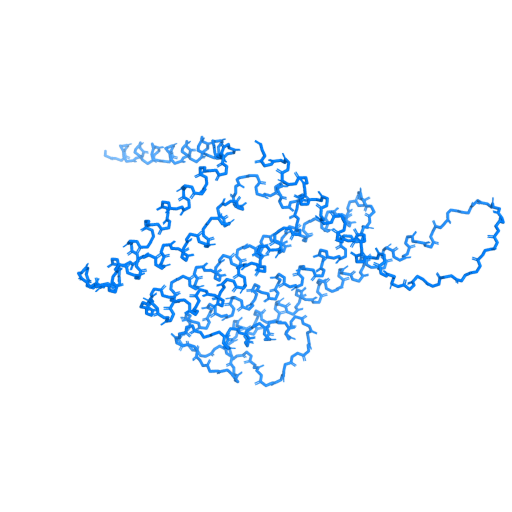M 2305 C C . GLU A 1 283 ? -39.088 -2.134 15.298 1.00 27.02 283 GLU A C 1
ATOM 2307 O O . GLU A 1 283 ? -38.133 -1.782 15.989 1.00 27.02 283 GLU A O 1
ATOM 2312 N N . SER A 1 284 ? -39.068 -3.263 14.584 1.00 30.67 284 SER A N 1
ATOM 2313 C CA . SER A 1 284 ? -37.820 -3.818 14.075 1.00 30.67 284 SER A CA 1
ATOM 2314 C C . SER A 1 284 ? -37.050 -2.661 13.451 1.00 30.67 284 SER A C 1
ATOM 2316 O O . SER A 1 284 ? -37.568 -2.032 12.528 1.00 30.67 284 SER A O 1
ATOM 2318 N N . ILE A 1 285 ? -35.861 -2.360 13.975 1.00 34.28 285 ILE A N 1
ATOM 2319 C CA . ILE A 1 285 ? -34.971 -1.316 13.466 1.00 34.28 285 ILE A CA 1
ATOM 2320 C C . ILE A 1 285 ? -34.532 -1.745 12.061 1.00 34.28 285 ILE A C 1
ATOM 2322 O O . ILE A 1 285 ? -33.490 -2.361 11.847 1.00 34.28 285 ILE A O 1
ATOM 2326 N N . ILE A 1 286 ? -35.402 -1.472 11.096 1.00 33.03 286 ILE A N 1
ATOM 2327 C CA . ILE A 1 286 ? -35.113 -1.457 9.679 1.00 33.03 286 ILE A CA 1
ATOM 2328 C C . ILE A 1 286 ? -34.078 -0.351 9.526 1.00 33.03 286 ILE A C 1
ATOM 2330 O O . ILE A 1 286 ? -34.315 0.788 9.930 1.00 33.03 286 ILE A O 1
ATOM 2334 N N . TYR A 1 287 ? -32.913 -0.728 8.998 1.00 46.25 287 TYR A N 1
ATOM 2335 C CA . TYR A 1 287 ? -31.857 0.161 8.529 1.00 46.25 287 TYR A CA 1
ATOM 2336 C C . TYR A 1 287 ? -32.476 1.305 7.716 1.00 46.25 287 TYR A C 1
ATOM 2338 O O . TYR A 1 287 ? -32.734 1.164 6.524 1.00 46.25 287 TYR A O 1
ATOM 2346 N N . SER A 1 288 ? -32.773 2.423 8.369 1.00 40.50 288 SER A N 1
ATOM 2347 C CA . SER A 1 288 ? -33.431 3.548 7.725 1.00 40.50 288 SER A CA 1
ATOM 2348 C C . SER A 1 288 ? -32.381 4.448 7.085 1.00 40.50 288 SER A C 1
ATOM 2350 O O . SER A 1 288 ? -31.258 4.574 7.581 1.00 40.50 288 SER A O 1
ATOM 2352 N N . GLU A 1 289 ? -32.755 5.117 5.994 1.00 37.78 289 GLU A N 1
ATOM 2353 C CA . GLU A 1 289 ? -32.062 6.251 5.354 1.00 37.78 289 GLU A CA 1
ATOM 2354 C C . GLU A 1 289 ? -31.385 7.219 6.340 1.00 37.78 289 GLU A C 1
ATOM 2356 O O . GLU A 1 289 ? -30.375 7.856 6.028 1.00 37.78 289 GLU A O 1
ATOM 2361 N N . HIS A 1 290 ? -31.900 7.290 7.566 1.00 41.94 290 HIS A N 1
ATOM 2362 C CA . HIS A 1 290 ? -31.320 8.032 8.668 1.00 41.94 290 HIS A CA 1
ATOM 2363 C C . HIS A 1 290 ? -29.885 7.619 9.022 1.00 41.94 290 HIS A C 1
ATOM 2365 O O . HIS A 1 290 ? -29.117 8.485 9.437 1.00 41.94 290 HIS A O 1
ATOM 2371 N N . PHE A 1 291 ? -29.467 6.369 8.798 1.00 46.84 291 PHE A N 1
ATOM 2372 C CA . PHE A 1 291 ? -28.078 5.932 8.981 1.00 46.84 291 PHE A CA 1
ATOM 2373 C C . PHE A 1 291 ? -27.124 6.675 8.041 1.00 46.84 291 PHE A C 1
ATOM 2375 O O . PHE A 1 291 ? -26.194 7.333 8.506 1.00 46.84 291 PHE A O 1
ATOM 2382 N N . PHE A 1 292 ? -27.378 6.626 6.729 1.00 44.75 292 PHE A N 1
ATOM 2383 C CA . PHE A 1 292 ? -26.524 7.285 5.739 1.00 44.75 292 PHE A CA 1
ATOM 2384 C C . PHE A 1 292 ? -26.569 8.805 5.892 1.00 44.75 292 PHE A C 1
ATOM 2386 O O . PHE A 1 292 ? -25.527 9.457 5.846 1.00 44.75 292 PHE A O 1
ATOM 2393 N N . ILE A 1 293 ? -27.745 9.377 6.159 1.00 48.59 293 ILE A N 1
ATOM 2394 C CA . ILE A 1 293 ? -27.897 10.823 6.360 1.00 48.59 293 ILE A CA 1
ATOM 2395 C C . ILE A 1 293 ? -27.136 11.282 7.611 1.00 48.59 293 ILE A C 1
ATOM 2397 O O . ILE A 1 293 ? -26.392 12.262 7.555 1.00 48.59 293 ILE A O 1
ATOM 2401 N N . THR A 1 294 ? -27.254 10.560 8.728 1.00 46.75 294 THR A N 1
ATOM 2402 C CA . THR A 1 294 ? -26.537 10.889 9.971 1.00 46.75 294 THR A CA 1
ATOM 2403 C C . THR A 1 294 ? -25.032 10.679 9.808 1.00 46.75 294 THR A C 1
ATOM 2405 O O . THR A 1 294 ? -24.243 11.504 10.270 1.00 46.75 294 THR A O 1
ATOM 2408 N N . PHE A 1 295 ? -24.625 9.633 9.087 1.00 47.22 295 PHE A N 1
ATOM 2409 C CA . PHE A 1 295 ? -23.236 9.358 8.735 1.00 47.22 295 PHE A CA 1
ATOM 2410 C C . PHE A 1 295 ? -22.620 10.493 7.912 1.00 47.22 295 PHE A C 1
ATOM 2412 O O . PHE A 1 295 ? -21.618 11.072 8.332 1.00 47.22 295 PHE A O 1
ATOM 2419 N N . PHE A 1 296 ? -23.233 10.876 6.788 1.00 55.50 296 PHE A N 1
ATOM 2420 C CA . PHE A 1 296 ? -22.722 11.954 5.938 1.00 55.50 296 PHE A CA 1
ATOM 2421 C C . PHE A 1 296 ? -22.733 13.302 6.655 1.00 55.50 296 PHE A C 1
ATOM 2423 O O . PHE A 1 296 ? -21.811 14.098 6.478 1.00 55.50 296 PHE A O 1
ATOM 2430 N N . LYS A 1 297 ? -23.727 13.552 7.513 1.00 57.19 297 LYS A N 1
ATOM 2431 C CA . LYS A 1 297 ? -23.790 14.773 8.322 1.00 57.19 297 LYS A CA 1
ATOM 2432 C C . LYS A 1 297 ? -22.631 14.843 9.320 1.00 57.19 297 LYS A C 1
ATOM 2434 O O . LYS A 1 297 ? -21.946 15.861 9.374 1.00 57.19 297 LYS A O 1
ATOM 2439 N N . LYS A 1 298 ? -22.336 13.742 10.015 1.00 51.66 298 LYS A N 1
ATOM 2440 C CA . LYS A 1 298 ? -21.242 13.663 10.995 1.00 51.66 298 LYS A CA 1
ATOM 2441 C C . LYS A 1 298 ? -19.860 13.647 10.339 1.00 51.66 298 LYS A C 1
ATOM 2443 O O . LYS A 1 298 ? -18.925 14.262 10.843 1.00 51.66 298 LYS A O 1
ATOM 2448 N N . LEU A 1 299 ? -19.736 13.013 9.171 1.00 45.47 299 LEU A N 1
ATOM 2449 C CA . LEU A 1 299 ? -18.543 13.081 8.327 1.00 45.47 299 LEU A CA 1
ATOM 2450 C C . LEU A 1 299 ? -18.283 14.527 7.878 1.00 45.47 299 LEU A C 1
ATOM 2452 O O . LEU A 1 299 ? -17.165 15.019 7.996 1.00 45.47 299 LEU A O 1
ATOM 2456 N N . ARG A 1 300 ? -19.326 15.232 7.422 1.00 59.06 300 ARG A N 1
ATOM 2457 C CA . ARG A 1 300 ? -19.248 16.637 7.003 1.00 59.06 300 ARG A CA 1
ATOM 2458 C C . ARG A 1 300 ? -18.878 17.568 8.158 1.00 59.06 300 ARG A C 1
ATOM 2460 O O . ARG A 1 300 ? -18.101 18.493 7.948 1.00 59.06 300 ARG A O 1
ATOM 2467 N N . GLU A 1 301 ? -19.414 17.342 9.353 1.00 60.16 301 GLU A N 1
ATOM 2468 C CA . GLU A 1 301 ? -19.057 18.106 10.556 1.00 60.16 301 GLU A CA 1
ATOM 2469 C C . GLU A 1 301 ? -17.590 17.887 10.945 1.00 60.16 301 GLU A C 1
ATOM 2471 O O . GLU A 1 301 ? -16.855 18.861 11.089 1.00 60.16 301 GLU A O 1
ATOM 2476 N N . ASN A 1 302 ? -17.122 16.636 10.968 1.00 46.47 302 ASN A N 1
ATOM 2477 C CA . ASN A 1 302 ? -15.713 16.322 11.227 1.00 46.47 302 ASN A CA 1
ATOM 2478 C C . ASN A 1 302 ? -14.771 16.925 10.167 1.00 46.47 302 ASN A C 1
ATOM 2480 O O . ASN A 1 302 ? -13.682 17.399 10.493 1.00 46.47 302 ASN A O 1
ATOM 2484 N N . LEU A 1 303 ? -15.182 16.940 8.895 1.00 46.84 303 LEU A N 1
ATOM 2485 C CA . LEU A 1 303 ? -14.421 17.571 7.812 1.00 46.84 303 LEU A CA 1
ATOM 2486 C C . LEU A 1 303 ? -14.363 19.100 7.960 1.00 46.84 303 LEU A C 1
ATOM 2488 O O . LEU A 1 303 ? -13.306 19.687 7.743 1.00 46.84 303 LEU A O 1
ATOM 2492 N N . LYS A 1 304 ? -15.454 19.743 8.393 1.00 53.22 304 LYS A N 1
ATOM 2493 C CA . LYS A 1 304 ? -15.484 21.187 8.684 1.00 53.22 304 LYS A CA 1
ATOM 2494 C C . LYS A 1 304 ? -14.633 21.561 9.897 1.00 53.22 304 LYS A C 1
ATOM 2496 O O . LYS A 1 304 ? -13.968 22.595 9.881 1.00 53.22 304 LYS A O 1
ATOM 2501 N N . GLU A 1 305 ? -14.612 20.730 10.937 1.00 52.50 305 GLU A N 1
ATOM 2502 C CA . GLU A 1 305 ? -13.702 20.927 12.071 1.00 52.50 305 GLU A CA 1
ATOM 2503 C C . GLU A 1 305 ? -12.236 20.864 11.622 1.00 52.50 305 GLU A C 1
ATOM 2505 O O . GLU A 1 305 ? -11.435 21.716 12.003 1.00 52.50 305 GLU A O 1
ATOM 2510 N N . LEU A 1 306 ? -11.888 19.924 10.739 1.00 43.75 306 LEU A N 1
ATOM 2511 C CA . LEU A 1 306 ? -10.547 19.829 10.149 1.00 43.75 306 LEU A CA 1
ATOM 2512 C C . LEU A 1 306 ? -10.176 21.053 9.292 1.00 43.75 306 LEU A C 1
ATOM 2514 O O . LEU A 1 306 ? -9.003 21.434 9.238 1.00 43.75 306 LEU A O 1
ATOM 2518 N N . GLU A 1 307 ? -11.159 21.683 8.649 1.00 43.09 307 GLU A N 1
ATOM 2519 C CA . GLU A 1 307 ? -10.992 22.920 7.881 1.00 43.09 307 GLU A CA 1
ATOM 2520 C C . GLU A 1 307 ? -10.732 24.129 8.797 1.00 43.09 307 GLU A C 1
ATOM 2522 O O . GLU A 1 307 ? -9.838 24.935 8.530 1.00 43.09 307 GLU A O 1
ATOM 2527 N N . ASN A 1 308 ? -11.429 24.199 9.936 1.00 44.84 308 ASN A N 1
ATOM 2528 C CA . ASN A 1 308 ? -11.265 25.254 10.940 1.00 44.84 308 ASN A CA 1
ATOM 2529 C C . ASN A 1 308 ? -9.970 25.127 11.758 1.00 44.84 308 ASN A C 1
ATOM 2531 O O . ASN A 1 308 ? -9.383 26.142 12.113 1.00 44.84 308 ASN A O 1
ATOM 2535 N N . TYR A 1 309 ? -9.459 23.912 11.977 1.00 42.75 309 TYR A N 1
ATOM 2536 C CA . TYR A 1 309 ? -8.104 23.684 12.511 1.00 42.75 309 TYR A CA 1
ATOM 2537 C C . TYR A 1 309 ? -6.988 23.970 11.484 1.00 42.75 309 TYR A C 1
ATOM 2539 O O . TYR A 1 309 ? -5.800 23.816 11.779 1.00 42.75 309 TYR A O 1
ATOM 2547 N N . GLY A 1 310 ? -7.359 24.315 10.247 1.00 41.56 310 GLY A N 1
ATOM 2548 C CA . GLY A 1 310 ? -6.458 24.591 9.136 1.00 41.56 310 GLY A CA 1
ATOM 2549 C C . GLY A 1 310 ? -6.198 26.068 8.834 1.00 41.56 310 GLY A C 1
ATOM 2550 O O . GLY A 1 310 ? -5.385 26.309 7.936 1.00 41.56 310 GLY A O 1
ATOM 2551 N N . LYS A 1 311 ? -6.857 26.998 9.535 1.00 35.44 311 LYS A N 1
ATOM 2552 C CA . LYS A 1 311 ? -6.520 28.431 9.572 1.00 35.44 311 LYS A CA 1
ATOM 2553 C C . LYS A 1 311 ? -5.548 28.703 10.715 1.00 35.44 311 LYS A C 1
ATOM 2555 O O . LYS A 1 311 ? -4.630 29.518 10.486 1.00 35.44 311 LYS A O 1
#

Secondary structure (DSSP, 8-state):
-HHHHHHHHHHHHHHHHHHHHHHHHHHTT--HHHHHHHHHHHHHHHHHHHHHHTT--TTSHHHHHHHHHHHHHHHHHHHHHHHHTSTTHHHHHHH-HHHHHHHHHHHHHHHHHHHHHHHHHS-HHHHHHHHHHHHHHHHHHHHHHHHHHHHHHHHHHHHT-SPPPHHHHHHHHHHHHHHHHHHHHHHHHHHHH-SS--EETSPPPSS--HHHHHHHHHHHHHHHTT---SS-EE-SHHHHHHHHHHHHHHHHHHHHHHHHHHHHHHHTT---S---------------THHHHHHHHHHHHHHHHHHHTT-

pLDDT: mean 70.06, std 17.86, range [27.02, 92.56]

Radius of gyration: 24.61 Å; chains: 1; bounding box: 93×51×63 Å

Sequence (311 aa):
MIDQTKTIVLKVLNFFKNSTVNGIKQYDYFSKKKIRFIAFLLSIGISGLQIYETDLVIQSKEFIWSLIVMTISLYCVLDPFLYYFRLKFINFFKKYPLYAIGILFYFSFLVSILQVLGEAVLSRSMDNFIVKLLHIIIIVISIIVIIMIIMQQFITVIFNKREVKQIDILMIFLTYFAVGFAYSSLFHIFDIISSEKLFNGLKKMEEFDFEIYLNYIYISFGALTTVGSGTITAANIWIRLMTVQETMLGIFITSFSLTFIFSVLGSGNLTPPNGTDDKKEGESIIYSEHFFITFFKKLRENLKELENYGK